Protein AF-A0A7Y5VI83-F1 (afdb_monomer)

Mean predicted aligned error: 18.89 Å

Structure (mmCIF, N/CA/C/O backbone):
data_AF-A0A7Y5VI83-F1
#
_entry.id   AF-A0A7Y5VI83-F1
#
loop_
_atom_site.group_PDB
_atom_site.id
_atom_site.type_symbol
_atom_site.label_atom_id
_atom_site.label_alt_id
_atom_site.label_comp_id
_atom_site.label_asym_id
_atom_site.label_entity_id
_atom_site.label_seq_id
_atom_site.pdbx_PDB_ins_code
_atom_site.Cartn_x
_atom_site.Cartn_y
_atom_site.Cartn_z
_atom_site.occupancy
_atom_site.B_iso_or_equiv
_atom_site.auth_seq_id
_atom_site.auth_comp_id
_atom_site.auth_asym_id
_atom_site.auth_atom_id
_atom_site.pdbx_PDB_model_num
ATOM 1 N N . MET A 1 1 ? 83.044 -26.469 -4.706 1.00 52.19 1 MET A N 1
ATOM 2 C CA . MET A 1 1 ? 82.081 -26.856 -5.770 1.00 52.19 1 MET A CA 1
ATOM 3 C C . MET A 1 1 ? 80.612 -26.849 -5.283 1.00 52.19 1 MET A C 1
ATOM 5 O O . MET A 1 1 ? 79.838 -27.691 -5.709 1.00 52.19 1 MET A O 1
ATOM 9 N N . GLN A 1 2 ? 80.175 -25.901 -4.432 1.00 54.38 2 GLN A N 1
ATOM 10 C CA . GLN A 1 2 ? 78.820 -25.920 -3.822 1.00 54.38 2 GLN A CA 1
ATOM 11 C C . GLN A 1 2 ? 77.833 -24.858 -4.369 1.00 54.38 2 GLN A C 1
ATOM 13 O O . GLN A 1 2 ? 76.627 -25.000 -4.194 1.00 54.38 2 GLN A O 1
ATOM 18 N N . GLY A 1 3 ? 78.300 -23.829 -5.091 1.00 50.69 3 GLY A N 1
ATOM 19 C CA . GLY A 1 3 ? 77.450 -22.714 -5.553 1.00 50.69 3 GLY A CA 1
ATOM 20 C C . GLY A 1 3 ? 76.539 -23.001 -6.759 1.00 50.69 3 GLY A C 1
ATOM 21 O O . GLY A 1 3 ? 75.564 -22.284 -6.972 1.00 50.69 3 GLY A O 1
ATOM 22 N N . ALA A 1 4 ? 76.812 -24.051 -7.541 1.00 54.47 4 ALA A N 1
ATOM 23 C CA . ALA A 1 4 ? 75.989 -24.410 -8.703 1.00 54.47 4 ALA A CA 1
ATOM 24 C C . ALA A 1 4 ? 74.693 -25.150 -8.311 1.00 54.47 4 ALA A C 1
ATOM 26 O O . ALA A 1 4 ? 73.680 -25.015 -8.991 1.00 54.47 4 ALA A O 1
ATOM 27 N N . SER A 1 5 ? 74.697 -25.877 -7.187 1.00 54.31 5 SER A N 1
ATOM 28 C CA . SER A 1 5 ? 73.562 -26.706 -6.748 1.00 54.31 5 SER A CA 1
ATOM 29 C C . SER A 1 5 ? 72.378 -25.870 -6.231 1.00 54.31 5 SER A C 1
ATOM 31 O O . SER A 1 5 ? 71.229 -26.125 -6.590 1.00 54.31 5 SER A O 1
ATOM 33 N N . PHE A 1 6 ? 72.652 -24.790 -5.485 1.00 54.28 6 PHE A N 1
ATOM 34 C CA . PHE A 1 6 ? 71.614 -23.887 -4.959 1.00 54.28 6 PHE A CA 1
ATOM 35 C C . PHE A 1 6 ? 70.868 -23.109 -6.058 1.00 54.28 6 PHE A C 1
ATOM 37 O O . PHE A 1 6 ? 69.652 -22.940 -5.976 1.00 54.28 6 PHE A O 1
ATOM 44 N N . LYS A 1 7 ? 71.561 -22.685 -7.128 1.00 55.19 7 LYS A N 1
ATOM 45 C CA . LYS A 1 7 ? 70.922 -22.006 -8.274 1.00 55.19 7 LYS A CA 1
ATOM 46 C C . LYS A 1 7 ? 69.965 -22.928 -9.041 1.00 55.19 7 LYS A C 1
ATOM 48 O O . LYS A 1 7 ? 68.910 -22.482 -9.483 1.00 55.19 7 LYS A O 1
ATOM 53 N N . VAL A 1 8 ? 70.297 -24.216 -9.157 1.00 59.44 8 VAL A N 1
ATOM 54 C CA . VAL A 1 8 ? 69.457 -25.216 -9.841 1.00 59.44 8 VAL A CA 1
ATOM 55 C C . VAL A 1 8 ? 68.229 -25.590 -9.002 1.00 59.44 8 VAL A C 1
ATOM 57 O O . VAL A 1 8 ? 67.150 -25.795 -9.557 1.00 59.44 8 VAL A O 1
ATOM 60 N N . GLN A 1 9 ? 68.351 -25.629 -7.671 1.00 62.28 9 GLN A N 1
ATOM 61 C CA . GLN A 1 9 ? 67.219 -25.884 -6.770 1.00 62.28 9 GLN A CA 1
ATOM 62 C C . GLN A 1 9 ? 66.209 -24.723 -6.742 1.00 62.28 9 GLN A C 1
ATOM 64 O O . GLN A 1 9 ? 65.007 -24.975 -6.825 1.00 62.28 9 GLN A O 1
ATOM 69 N N . GLY A 1 10 ? 66.672 -23.466 -6.721 1.00 66.06 10 GLY A N 1
ATOM 70 C CA . GLY A 1 10 ? 65.794 -22.290 -6.801 1.00 66.06 10 GLY A CA 1
ATOM 71 C C . GLY A 1 10 ? 65.020 -22.200 -8.123 1.00 66.06 10 GLY A C 1
ATOM 72 O O . GLY A 1 10 ? 63.816 -21.956 -8.120 1.00 66.06 10 GLY A O 1
ATOM 73 N N . ALA A 1 11 ? 65.676 -22.490 -9.253 1.00 68.56 11 ALA A N 1
ATOM 74 C CA . ALA A 1 11 ? 65.031 -22.501 -10.569 1.00 68.56 11 ALA A CA 1
ATOM 75 C C . ALA A 1 11 ? 63.955 -23.597 -10.699 1.00 68.56 11 ALA A C 1
ATOM 77 O O . ALA A 1 11 ? 62.905 -23.367 -11.296 1.00 68.56 11 ALA A O 1
ATOM 78 N N . ARG A 1 12 ? 64.181 -24.776 -10.098 1.00 72.81 12 ARG A N 1
ATOM 79 C CA . ARG A 1 12 ? 63.194 -25.868 -10.068 1.00 72.81 12 ARG A CA 1
ATOM 80 C C . ARG A 1 12 ? 61.971 -25.518 -9.221 1.00 72.81 12 ARG A C 1
ATOM 82 O O . ARG A 1 12 ? 60.863 -25.780 -9.660 1.00 72.81 12 ARG A O 1
ATOM 89 N N . LEU A 1 13 ? 62.149 -24.883 -8.060 1.00 73.69 13 LEU A N 1
ATOM 90 C CA . LEU A 1 13 ? 61.042 -24.443 -7.197 1.00 73.69 13 LEU A CA 1
ATOM 91 C C . LEU A 1 13 ? 60.156 -23.384 -7.871 1.00 73.69 13 LEU A C 1
ATOM 93 O O . LEU A 1 13 ? 58.932 -23.486 -7.809 1.00 73.69 13 LEU A O 1
ATOM 97 N N . ILE A 1 14 ? 60.762 -22.421 -8.572 1.00 77.62 14 ILE A N 1
ATOM 98 C CA . ILE A 1 14 ? 60.031 -21.397 -9.333 1.00 77.62 14 ILE A CA 1
ATOM 99 C C . ILE A 1 14 ? 59.259 -22.031 -10.497 1.00 77.62 14 ILE A C 1
ATOM 101 O O . ILE A 1 14 ? 58.082 -21.725 -10.688 1.00 77.62 14 ILE A O 1
ATOM 105 N N . LEU A 1 15 ? 59.874 -22.954 -11.244 1.00 80.81 15 LEU A N 1
ATOM 106 C CA . LEU A 1 15 ? 59.207 -23.646 -12.349 1.00 80.81 15 LEU A CA 1
ATOM 107 C C . LEU A 1 15 ? 58.015 -24.485 -11.856 1.00 80.81 15 LEU A C 1
ATOM 109 O O . LEU A 1 15 ? 56.938 -24.410 -12.442 1.00 80.81 15 LEU A O 1
ATOM 113 N N . SER A 1 16 ? 58.175 -25.213 -10.746 1.00 79.88 16 SER A N 1
ATOM 114 C CA . SER A 1 16 ? 57.106 -25.997 -10.109 1.00 79.88 16 SER A CA 1
ATOM 115 C C . SER A 1 16 ? 55.937 -25.131 -9.643 1.00 79.88 16 SER A C 1
ATOM 117 O O . SER A 1 16 ? 54.782 -25.463 -9.903 1.00 79.88 16 SER A O 1
ATOM 119 N N . ALA A 1 17 ? 56.223 -24.004 -8.984 1.00 83.38 17 ALA A N 1
ATOM 120 C CA . ALA A 1 17 ? 55.192 -23.073 -8.532 1.00 83.38 17 ALA A CA 1
ATOM 121 C C . ALA A 1 17 ? 54.454 -22.420 -9.717 1.00 83.38 17 ALA A C 1
ATOM 123 O O . ALA A 1 17 ? 53.236 -22.232 -9.670 1.00 83.38 17 ALA A O 1
ATOM 124 N N . THR A 1 18 ? 55.170 -22.139 -10.811 1.00 83.56 18 THR A N 1
ATOM 125 C CA . THR A 1 18 ? 54.586 -21.576 -12.038 1.00 83.56 18 THR A CA 1
ATOM 126 C C . THR A 1 18 ? 53.680 -22.595 -12.730 1.00 83.56 18 THR A C 1
ATOM 128 O O . THR A 1 18 ? 52.546 -22.264 -13.069 1.00 83.56 18 THR A O 1
ATOM 131 N N . LEU A 1 19 ? 54.121 -23.852 -12.872 1.00 84.00 19 LEU A N 1
ATOM 132 C CA . LEU A 1 19 ? 53.299 -24.928 -13.439 1.00 84.00 19 LEU A CA 1
ATOM 133 C C . LEU A 1 19 ? 52.034 -25.178 -12.609 1.00 84.00 19 LEU A C 1
ATOM 135 O O . LEU A 1 19 ? 50.951 -25.313 -13.173 1.00 84.00 19 LEU A O 1
ATOM 139 N N . ALA A 1 20 ? 52.157 -25.198 -11.278 1.00 82.44 20 ALA A N 1
ATOM 140 C CA . ALA A 1 20 ? 51.014 -25.356 -10.383 1.00 82.44 20 ALA A CA 1
ATOM 141 C C . ALA A 1 20 ? 50.017 -24.191 -10.521 1.00 82.44 20 ALA A C 1
ATOM 143 O O . ALA A 1 20 ? 48.812 -24.419 -10.592 1.00 82.44 20 ALA A O 1
ATOM 144 N N . SER A 1 21 ? 50.505 -22.954 -10.645 1.00 80.50 21 SER A N 1
ATOM 145 C CA . SER A 1 21 ? 49.655 -21.772 -10.855 1.00 80.50 21 SER A CA 1
ATOM 146 C C . SER A 1 21 ? 48.922 -21.814 -12.203 1.00 80.50 21 SER A C 1
ATOM 148 O O . SER A 1 21 ? 47.730 -21.521 -12.266 1.00 80.50 21 SER A O 1
ATOM 150 N N . VAL A 1 22 ? 49.593 -22.245 -13.279 1.00 82.88 22 VAL A N 1
ATOM 151 C CA . VAL A 1 22 ? 48.974 -22.440 -14.604 1.00 82.88 22 VAL A CA 1
ATOM 152 C C . VAL A 1 22 ? 47.924 -23.559 -14.574 1.00 82.88 22 VAL A C 1
ATOM 154 O O . VAL A 1 22 ? 46.855 -23.415 -15.167 1.00 82.88 22 VAL A O 1
ATOM 157 N N . ALA A 1 23 ? 48.174 -24.650 -13.845 1.00 79.81 23 ALA A N 1
ATOM 158 C CA . ALA A 1 23 ? 47.204 -25.733 -13.667 1.00 79.81 23 ALA A CA 1
ATOM 159 C C . ALA A 1 23 ? 45.942 -25.276 -12.904 1.00 79.81 23 ALA A C 1
ATOM 161 O O . ALA A 1 23 ? 44.829 -25.620 -13.291 1.00 79.81 23 ALA A O 1
ATOM 162 N N . VAL A 1 24 ? 46.091 -24.446 -11.866 1.00 79.06 24 VAL A N 1
ATOM 163 C CA . VAL A 1 24 ? 44.947 -23.877 -11.127 1.00 79.06 24 VAL A CA 1
ATOM 164 C C . VAL A 1 24 ? 44.153 -22.893 -11.994 1.00 79.06 24 VAL A C 1
ATOM 166 O O . VAL A 1 24 ? 42.925 -22.930 -11.999 1.00 79.06 24 VAL A O 1
ATOM 169 N N . LEU A 1 25 ? 44.830 -22.054 -12.786 1.00 76.12 25 LEU A N 1
ATOM 170 C CA . LEU A 1 25 ? 44.172 -21.079 -13.665 1.00 76.12 25 LEU A CA 1
ATOM 171 C C . LEU A 1 25 ? 43.456 -21.725 -14.864 1.00 76.12 25 LEU A C 1
ATOM 173 O O . LEU A 1 25 ? 42.459 -21.186 -15.337 1.00 76.12 25 LEU A O 1
ATOM 177 N N . THR A 1 26 ? 43.912 -22.889 -15.338 1.00 75.25 26 THR A N 1
ATOM 178 C CA . THR A 1 26 ? 43.280 -23.620 -16.458 1.00 75.25 26 THR A CA 1
ATOM 179 C C . THR A 1 26 ? 42.037 -24.418 -16.056 1.00 75.25 26 THR A C 1
ATOM 181 O O . THR A 1 26 ? 41.245 -24.783 -16.928 1.00 75.25 26 THR A O 1
ATOM 184 N N . GLY A 1 27 ? 41.824 -24.647 -14.754 1.00 75.56 27 GLY A N 1
ATOM 185 C CA . GLY A 1 27 ? 40.609 -25.272 -14.222 1.00 75.56 27 GLY A CA 1
ATOM 186 C C . GLY A 1 27 ? 39.397 -24.333 -14.162 1.00 75.56 27 GLY A C 1
ATOM 187 O O . GLY A 1 27 ? 38.260 -24.801 -14.115 1.00 75.56 27 GLY A O 1
ATOM 188 N N . CYS A 1 28 ? 39.609 -23.015 -14.210 1.00 78.88 28 CYS A N 1
ATOM 189 C CA . CYS A 1 28 ? 38.529 -22.030 -14.252 1.00 78.88 28 CYS A CA 1
ATOM 190 C C . CYS A 1 28 ? 37.947 -21.930 -15.669 1.00 78.88 28 CYS A C 1
ATOM 192 O O . CYS A 1 28 ? 38.431 -21.154 -16.492 1.00 78.88 28 CYS A O 1
ATOM 194 N N . ARG A 1 29 ? 36.889 -22.694 -15.961 1.00 83.56 29 ARG A N 1
ATOM 195 C CA . ARG A 1 29 ? 36.139 -22.595 -17.224 1.00 83.56 29 ARG A CA 1
ATOM 196 C C . ARG A 1 29 ? 34.772 -21.959 -17.027 1.00 83.56 29 ARG A C 1
ATOM 198 O O . ARG A 1 29 ? 34.077 -22.257 -16.065 1.00 83.56 29 ARG A O 1
ATOM 205 N N . GLN A 1 30 ? 34.387 -21.090 -17.961 1.00 84.81 30 GLN A N 1
ATOM 206 C CA . GLN A 1 30 ? 33.102 -20.377 -17.963 1.00 84.81 30 GLN A CA 1
ATOM 207 C C . GLN A 1 30 ? 32.037 -21.028 -18.851 1.00 84.81 30 GLN A C 1
ATOM 209 O O . GLN A 1 30 ? 31.018 -20.408 -19.139 1.00 84.81 30 GLN A O 1
ATOM 214 N N . ASP A 1 31 ? 32.247 -22.293 -19.222 1.00 84.81 31 ASP A N 1
ATOM 215 C CA . ASP A 1 31 ? 31.527 -22.988 -20.291 1.00 84.81 31 ASP A CA 1
ATOM 216 C C . ASP A 1 31 ? 30.004 -22.840 -20.199 1.00 84.81 31 ASP A C 1
ATOM 218 O O . ASP A 1 31 ? 29.380 -22.555 -21.210 1.00 84.81 31 ASP A O 1
ATOM 222 N N . MET A 1 32 ? 29.409 -22.983 -19.004 1.00 91.06 32 MET A N 1
ATOM 223 C CA . MET A 1 32 ? 27.953 -22.902 -18.778 1.00 91.06 32 MET A CA 1
ATOM 224 C C . MET A 1 32 ? 27.542 -22.003 -17.603 1.00 91.06 32 MET A C 1
ATOM 226 O O . MET A 1 32 ? 26.402 -22.076 -17.135 1.00 91.06 32 MET A O 1
ATOM 230 N N . HIS A 1 33 ? 28.455 -21.152 -17.130 1.00 90.19 33 HIS A N 1
ATOM 231 C CA . HIS A 1 33 ? 28.154 -20.147 -16.108 1.00 90.19 33 HIS A CA 1
ATOM 232 C C . HIS A 1 33 ? 27.313 -19.001 -16.689 1.00 90.19 33 HIS A C 1
ATOM 234 O O . HIS A 1 33 ? 26.343 -18.572 -16.063 1.00 90.19 33 HIS A O 1
ATOM 240 N N . ASP A 1 34 ? 27.618 -18.584 -17.922 1.00 90.62 34 ASP A N 1
ATOM 241 C CA . ASP A 1 34 ? 26.790 -17.683 -18.721 1.00 90.62 34 ASP A CA 1
ATOM 242 C C . ASP A 1 34 ? 26.203 -18.441 -19.919 1.00 90.62 34 ASP A C 1
ATOM 244 O O . ASP A 1 34 ? 26.840 -18.643 -20.950 1.00 90.62 34 ASP A O 1
ATOM 248 N N . GLN A 1 35 ? 24.970 -18.916 -19.763 1.00 92.25 35 GLN A N 1
ATOM 249 C CA . GLN A 1 35 ? 24.270 -19.637 -20.828 1.00 92.25 35 GLN A CA 1
ATOM 250 C C . GLN A 1 35 ? 23.566 -18.650 -21.760 1.00 92.25 35 GLN A C 1
ATOM 252 O O . GLN A 1 35 ? 23.005 -17.681 -21.260 1.00 92.25 35 GLN A O 1
ATOM 257 N N . PRO A 1 36 ? 23.449 -18.907 -23.074 1.00 91.00 36 PRO A N 1
ATOM 258 C CA . PRO A 1 36 ? 22.761 -18.025 -24.022 1.00 91.00 36 PRO A CA 1
ATOM 259 C C . PRO A 1 36 ? 21.222 -18.119 -23.919 1.00 91.00 36 PRO A C 1
ATOM 261 O O . PRO A 1 36 ? 20.523 -18.347 -24.902 1.00 91.00 36 PRO A O 1
ATOM 264 N N . LYS A 1 37 ? 20.668 -17.963 -22.712 1.00 93.00 37 LYS A N 1
ATOM 265 C CA . LYS A 1 37 ? 19.226 -17.935 -22.433 1.00 93.00 37 LYS A CA 1
ATOM 266 C C . LYS A 1 37 ? 18.865 -16.742 -21.555 1.00 93.00 37 LYS A C 1
ATOM 268 O O . LYS A 1 37 ? 19.683 -16.268 -20.768 1.00 93.00 37 LYS A O 1
ATOM 273 N N . MET A 1 38 ? 17.623 -16.283 -21.654 1.00 94.06 38 MET A N 1
ATOM 274 C CA . MET A 1 38 ? 17.101 -15.227 -20.787 1.00 94.06 38 MET A CA 1
ATOM 275 C C . MET A 1 38 ? 16.412 -15.854 -19.574 1.00 94.06 38 MET A C 1
ATOM 277 O O . MET A 1 38 ? 15.359 -16.471 -19.706 1.00 94.06 38 MET A O 1
ATOM 281 N N . PHE A 1 39 ? 17.017 -15.717 -18.396 1.00 92.56 39 PHE A N 1
ATOM 282 C CA . PHE A 1 39 ? 16.369 -16.012 -17.115 1.00 92.56 39 PHE A CA 1
ATOM 283 C C . PHE A 1 39 ? 15.815 -14.716 -16.490 1.00 92.56 39 PHE A C 1
ATOM 285 O O . PHE A 1 39 ? 16.151 -13.627 -16.970 1.00 92.56 39 PHE A O 1
ATOM 292 N N . PRO A 1 40 ? 14.957 -14.792 -15.452 1.00 95.12 40 PRO A N 1
ATOM 293 C CA . PRO A 1 40 ? 14.328 -13.607 -14.876 1.00 95.12 40 PRO A CA 1
ATOM 294 C C . PRO A 1 40 ? 15.339 -12.515 -14.514 1.00 95.12 40 PRO A C 1
ATOM 296 O O . PRO A 1 40 ? 16.334 -12.777 -13.848 1.00 95.12 40 PRO A O 1
ATOM 299 N N . GLN A 1 41 ? 15.054 -11.287 -14.956 1.00 94.06 41 GLN A N 1
ATOM 300 C CA . GLN A 1 41 ? 15.851 -10.080 -14.689 1.00 94.06 41 GLN A CA 1
ATOM 301 C C . GLN A 1 41 ? 17.271 -10.060 -15.292 1.00 94.06 41 GLN A C 1
ATOM 303 O O . GLN A 1 41 ? 18.068 -9.192 -14.945 1.00 94.06 41 GLN A O 1
ATOM 308 N N . ARG A 1 42 ? 17.590 -10.943 -16.249 1.00 94.38 42 ARG A N 1
ATOM 309 C CA . ARG A 1 42 ? 18.841 -10.847 -17.017 1.00 94.38 42 ARG A CA 1
ATOM 310 C C . ARG A 1 42 ? 18.866 -9.585 -17.898 1.00 94.38 42 ARG A C 1
ATOM 312 O O . ARG A 1 42 ? 17.833 -9.189 -18.443 1.00 94.38 42 ARG A O 1
ATOM 319 N N . SER A 1 43 ? 20.030 -8.968 -18.079 1.00 95.44 43 SER A N 1
ATOM 320 C CA . SER A 1 43 ? 20.205 -7.857 -19.024 1.00 95.44 43 SER A CA 1
ATOM 321 C C . SER A 1 43 ? 20.267 -8.330 -20.484 1.00 95.44 43 SER A C 1
ATOM 323 O O . SER A 1 43 ? 20.467 -9.506 -20.782 1.00 95.44 43 SER A O 1
ATOM 325 N N . THR A 1 44 ? 20.075 -7.419 -21.433 1.00 94.88 44 THR A N 1
ATOM 326 C CA . THR A 1 44 ? 20.211 -7.711 -22.866 1.00 94.88 44 THR A CA 1
ATOM 327 C C . THR A 1 44 ? 20.639 -6.471 -23.637 1.00 94.88 44 THR A C 1
ATOM 329 O O . THR A 1 44 ? 20.345 -5.358 -23.226 1.00 94.88 44 THR A O 1
ATOM 332 N N . THR A 1 45 ? 21.304 -6.657 -24.773 1.00 95.38 45 THR A N 1
ATOM 333 C CA . THR A 1 45 ? 21.652 -5.584 -25.717 1.00 95.38 45 THR A CA 1
ATOM 334 C C . THR A 1 45 ? 20.640 -5.440 -26.857 1.00 95.38 45 THR A C 1
ATOM 336 O O . THR A 1 45 ? 20.767 -4.533 -27.671 1.00 95.38 45 THR A O 1
ATOM 339 N N . ILE A 1 46 ? 19.630 -6.319 -26.927 1.00 95.62 46 ILE A N 1
ATOM 340 C CA . ILE A 1 46 ? 18.620 -6.325 -28.001 1.00 95.62 46 ILE A CA 1
ATOM 341 C C . ILE A 1 46 ? 17.679 -5.115 -27.893 1.00 95.62 46 ILE A C 1
ATOM 343 O O . ILE A 1 46 ? 17.237 -4.582 -28.907 1.00 95.62 46 ILE A O 1
ATOM 347 N N . PHE A 1 47 ? 17.364 -4.679 -26.670 1.00 95.88 47 PHE A N 1
ATOM 348 C CA . PHE A 1 47 ? 16.431 -3.584 -26.403 1.00 95.88 47 PHE A CA 1
ATOM 349 C C . PHE A 1 47 ? 17.150 -2.390 -25.774 1.00 95.88 47 PHE A C 1
ATOM 351 O O . PHE A 1 47 ? 18.054 -2.563 -24.959 1.00 95.88 47 PHE A O 1
ATOM 358 N N . ALA A 1 48 ? 16.702 -1.179 -26.111 1.00 96.69 48 ALA A N 1
ATOM 359 C CA . ALA A 1 48 ? 17.323 0.072 -25.667 1.00 96.69 48 ALA A CA 1
ATOM 360 C C . ALA A 1 48 ? 17.326 0.269 -24.137 1.00 96.69 48 ALA A C 1
ATOM 362 O O . ALA A 1 48 ? 18.190 0.959 -23.609 1.00 96.69 48 ALA A O 1
ATOM 363 N N . ASP A 1 49 ? 16.379 -0.340 -23.421 1.00 95.38 49 ASP A N 1
ATOM 364 C CA . ASP A 1 49 ? 16.264 -0.272 -21.958 1.00 95.38 49 ASP A CA 1
ATOM 365 C C . ASP A 1 49 ? 17.106 -1.332 -21.226 1.00 95.38 49 ASP A C 1
ATOM 367 O O . ASP A 1 49 ? 17.089 -1.396 -19.997 1.00 95.38 49 ASP A O 1
ATOM 371 N N . GLY A 1 50 ? 17.813 -2.193 -21.962 1.00 96.19 50 GLY A N 1
ATOM 372 C CA . GLY A 1 50 ? 18.664 -3.235 -21.401 1.00 96.19 50 GLY A CA 1
ATOM 373 C C . GLY A 1 50 ? 17.916 -4.407 -20.752 1.00 96.19 50 GLY A C 1
ATOM 374 O O . GLY A 1 50 ? 18.555 -5.289 -20.175 1.00 96.19 50 GLY A O 1
ATOM 375 N N . ARG A 1 51 ? 16.575 -4.445 -20.805 1.00 96.25 51 ARG A N 1
ATOM 376 C CA . ARG A 1 51 ? 15.751 -5.414 -20.061 1.00 96.25 51 ARG A CA 1
ATOM 377 C C . ARG A 1 51 ? 15.353 -6.605 -20.925 1.00 96.25 51 ARG A C 1
ATOM 379 O O . ARG A 1 51 ? 14.655 -6.443 -21.927 1.00 96.25 51 ARG A O 1
ATOM 386 N N . SER A 1 52 ? 15.694 -7.819 -20.481 1.00 95.75 52 SER A N 1
ATOM 387 C CA . SER A 1 52 ? 15.148 -9.048 -21.085 1.00 95.75 52 SER A CA 1
ATOM 388 C C . SER A 1 52 ? 13.664 -9.251 -20.754 1.00 95.75 52 SER A C 1
ATOM 390 O O . SER A 1 52 ? 12.900 -9.721 -21.594 1.00 95.75 52 SER A O 1
ATOM 392 N N . ALA A 1 53 ? 13.235 -8.853 -19.551 1.00 95.62 53 ALA A N 1
ATOM 393 C CA . ALA A 1 53 ? 11.837 -8.883 -19.139 1.00 95.62 53 ALA A CA 1
ATOM 394 C C . ALA A 1 53 ? 11.066 -7.742 -19.816 1.00 95.62 53 ALA A C 1
ATOM 396 O O . ALA A 1 53 ? 11.245 -6.570 -19.466 1.00 95.62 53 ALA A O 1
ATOM 397 N N . ARG A 1 54 ? 10.215 -8.094 -20.783 1.00 94.38 54 ARG A N 1
ATOM 398 C CA . ARG A 1 54 ? 9.408 -7.132 -21.539 1.00 94.38 54 ARG A CA 1
ATOM 399 C C . ARG A 1 54 ? 8.088 -6.836 -20.822 1.00 94.38 54 ARG A C 1
ATOM 401 O O . ARG A 1 54 ? 7.479 -7.768 -20.294 1.00 94.38 54 ARG A O 1
ATOM 408 N N . PRO A 1 55 ? 7.630 -5.570 -20.811 1.00 92.31 55 PRO A N 1
ATOM 409 C CA . PRO A 1 55 ? 6.275 -5.246 -20.386 1.00 92.31 55 PRO A CA 1
ATOM 410 C C . PRO A 1 55 ? 5.252 -6.042 -21.196 1.00 92.31 55 PRO A C 1
ATOM 412 O O . PRO A 1 55 ? 5.442 -6.279 -22.391 1.00 92.31 55 PRO A O 1
ATOM 415 N N . GLN A 1 56 ? 4.164 -6.438 -20.545 1.00 92.94 56 GLN A N 1
ATOM 416 C CA . GLN A 1 56 ? 3.026 -7.014 -21.247 1.00 92.94 56 GLN A CA 1
ATOM 417 C C . GLN A 1 56 ? 2.386 -5.950 -22.144 1.00 92.94 56 GLN A C 1
ATOM 419 O O . GLN A 1 56 ? 2.374 -4.764 -21.809 1.00 92.94 56 GLN A O 1
ATOM 424 N N . VAL A 1 57 ? 1.853 -6.375 -23.288 1.00 95.44 57 VAL A N 1
ATOM 425 C CA . VAL A 1 57 ? 1.072 -5.485 -24.151 1.00 95.44 57 VAL A CA 1
ATOM 426 C C . VAL A 1 57 ? -0.218 -5.120 -23.416 1.00 95.44 57 VAL A C 1
ATOM 428 O O . VAL A 1 57 ? -0.866 -5.978 -22.814 1.00 95.44 57 VAL A O 1
ATOM 431 N N . THR A 1 58 ? -0.590 -3.844 -23.446 1.00 93.38 58 THR A N 1
ATOM 432 C CA . THR A 1 58 ? -1.800 -3.345 -22.784 1.00 93.38 58 THR A CA 1
ATOM 433 C C . THR A 1 58 ? -3.045 -4.093 -23.271 1.00 93.38 58 THR A C 1
ATOM 435 O O . THR A 1 58 ? -3.140 -4.449 -24.444 1.00 93.38 58 THR A O 1
ATOM 438 N N . ASN A 1 59 ? -4.006 -4.321 -22.371 1.00 92.19 59 ASN A N 1
ATOM 439 C CA . ASN A 1 59 ? -5.258 -5.049 -22.632 1.00 92.19 59 ASN A CA 1
ATOM 440 C C . ASN A 1 59 ? -5.086 -6.528 -23.028 1.00 92.19 59 ASN A C 1
ATOM 442 O O . ASN A 1 59 ? -6.009 -7.129 -23.575 1.00 92.19 59 ASN A O 1
ATOM 446 N N . THR A 1 60 ? -3.931 -7.139 -22.745 1.00 94.25 60 THR A N 1
ATOM 447 C CA . THR A 1 60 ? -3.770 -8.593 -22.871 1.00 94.25 60 THR A CA 1
ATOM 448 C C . THR A 1 60 ? -4.179 -9.298 -21.583 1.00 94.25 60 THR A C 1
ATOM 450 O O . THR A 1 60 ? -3.818 -8.877 -20.487 1.00 94.25 60 THR A O 1
ATOM 453 N N . VAL A 1 61 ? -4.942 -10.385 -21.718 1.00 93.00 61 VAL A N 1
ATOM 454 C CA . VAL A 1 61 ? -5.393 -11.214 -20.594 1.00 93.00 61 VAL A CA 1
ATOM 455 C C . VAL A 1 61 ? -4.712 -12.573 -20.695 1.00 93.00 61 VAL A C 1
ATOM 457 O O . VAL A 1 61 ? -4.885 -13.297 -21.678 1.00 93.00 61 VAL A O 1
ATOM 460 N N . ALA A 1 62 ? -3.911 -12.921 -19.689 1.00 94.69 62 ALA A N 1
ATOM 461 C CA . ALA A 1 62 ? -3.256 -14.221 -19.629 1.00 94.69 62 ALA A CA 1
ATOM 462 C C . ALA A 1 62 ? -4.257 -15.331 -19.263 1.00 94.69 62 ALA A C 1
ATOM 464 O O . ALA A 1 62 ? -5.239 -15.114 -18.549 1.00 94.69 62 ALA A O 1
ATOM 465 N N . ARG A 1 63 ? -3.987 -16.563 -19.708 1.00 94.44 63 ARG A N 1
ATOM 466 C CA . ARG A 1 63 ? -4.780 -17.733 -19.305 1.00 94.44 63 ARG A CA 1
ATOM 467 C C . ARG A 1 63 ? -4.746 -17.879 -17.778 1.00 94.44 63 ARG A C 1
ATOM 469 O O . ARG A 1 63 ? -3.668 -17.906 -17.192 1.00 94.44 63 ARG A O 1
ATOM 476 N N . GLY A 1 64 ? -5.919 -17.993 -17.154 1.00 90.25 64 GLY A N 1
ATOM 477 C CA . GLY A 1 64 ? -6.060 -18.067 -15.694 1.00 90.25 64 GLY A CA 1
ATOM 478 C C . GLY A 1 64 ? -6.044 -16.711 -14.974 1.00 90.25 64 GLY A C 1
ATOM 479 O O . GLY A 1 64 ? -6.136 -16.687 -13.754 1.00 90.25 64 GLY A O 1
ATOM 480 N N . GLN A 1 65 ? -5.959 -15.593 -15.704 1.00 90.06 65 GLN A N 1
ATOM 481 C CA . GLN A 1 65 ? -6.018 -14.227 -15.159 1.00 90.06 65 GLN A CA 1
ATOM 482 C C . GLN A 1 65 ? -7.207 -13.435 -15.722 1.00 90.06 65 GLN A C 1
ATOM 484 O O . GLN A 1 65 ? -7.135 -12.221 -15.877 1.00 90.06 65 GLN A O 1
ATOM 489 N N . LEU A 1 66 ? -8.311 -14.124 -16.041 1.00 89.94 66 LEU A N 1
ATOM 490 C CA . LEU A 1 66 ? -9.543 -13.474 -16.503 1.00 89.94 66 LEU A CA 1
ATOM 491 C C . LEU A 1 66 ? -10.162 -12.569 -15.424 1.00 89.94 66 LEU A C 1
ATOM 493 O O . LEU A 1 66 ? -10.850 -11.615 -15.762 1.00 89.94 66 LEU A O 1
ATOM 497 N N . HIS A 1 67 ? -9.865 -12.839 -14.147 1.00 91.31 67 HIS A N 1
ATOM 498 C CA . HIS A 1 67 ? -10.319 -12.042 -13.006 1.00 91.31 67 HIS A CA 1
ATOM 499 C C . HIS A 1 67 ? -11.853 -11.881 -12.958 1.00 91.31 67 HIS A C 1
ATOM 501 O O . HIS A 1 67 ? -12.363 -10.776 -12.810 1.00 91.31 67 HIS A O 1
ATOM 507 N N . GLU A 1 68 ? -12.581 -12.997 -13.086 1.00 89.31 68 GLU A N 1
ATOM 508 C CA . GLU A 1 68 ? -14.054 -13.030 -13.180 1.00 89.31 68 GLU A CA 1
ATOM 509 C C . GLU A 1 68 ? -14.760 -12.397 -11.968 1.00 89.31 68 GLU A C 1
ATOM 511 O O . GLU A 1 68 ? -15.772 -11.714 -12.125 1.00 89.31 68 GLU A O 1
ATOM 516 N N . ASP A 1 69 ? -14.214 -12.579 -10.761 1.00 92.88 69 ASP A N 1
ATOM 517 C CA . ASP A 1 69 ? -14.712 -11.926 -9.548 1.00 92.88 69 ASP A CA 1
ATOM 518 C C . ASP A 1 69 ? -14.213 -10.477 -9.468 1.00 92.88 69 ASP A C 1
ATOM 520 O O . ASP A 1 69 ? -13.202 -10.160 -8.832 1.00 92.88 69 ASP A O 1
ATOM 524 N N . SER A 1 70 ? -14.946 -9.576 -10.122 1.00 91.81 70 SER A N 1
ATOM 525 C CA . SER A 1 70 ? -14.618 -8.149 -10.134 1.00 91.81 70 SER A CA 1
ATOM 526 C C . SER A 1 70 ? -14.424 -7.583 -8.726 1.00 91.81 70 SER A C 1
ATOM 528 O O . SER A 1 70 ? -13.502 -6.791 -8.519 1.00 91.81 70 SER A O 1
ATOM 530 N N . TYR A 1 71 ? -15.242 -7.978 -7.743 1.00 95.31 71 TYR A N 1
ATOM 531 C CA . TYR A 1 71 ? -15.125 -7.427 -6.394 1.00 95.31 71 TYR A CA 1
ATOM 532 C C . TYR A 1 71 ? -13.814 -7.862 -5.741 1.00 95.31 71 TYR A C 1
ATOM 534 O O . TYR A 1 71 ? -13.079 -7.015 -5.241 1.00 95.31 71 TYR A O 1
ATOM 542 N N . PHE A 1 72 ? -13.447 -9.141 -5.833 1.00 96.62 72 PHE A N 1
ATOM 543 C CA . PHE A 1 72 ? -12.185 -9.638 -5.285 1.00 96.62 72 PHE A CA 1
ATOM 544 C C . PHE A 1 72 ? -10.946 -8.967 -5.898 1.00 96.62 72 PHE A C 1
ATOM 546 O O . PHE A 1 72 ? -9.976 -8.710 -5.181 1.00 96.62 72 PHE A O 1
ATOM 553 N N . TYR A 1 73 ? -10.958 -8.661 -7.199 1.00 95.25 73 TYR A N 1
ATOM 554 C CA . TYR A 1 73 ? -9.800 -8.072 -7.885 1.00 95.25 73 TYR A CA 1
ATOM 555 C C . TYR A 1 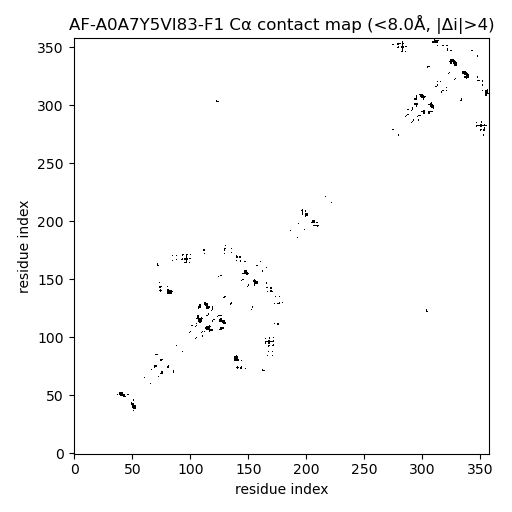73 ? -9.753 -6.541 -7.865 1.00 95.25 73 TYR A C 1
ATOM 557 O O . TYR A 1 73 ? -8.677 -5.985 -8.094 1.00 95.25 73 TYR A O 1
ATOM 565 N N . THR A 1 74 ? -10.868 -5.856 -7.588 1.00 94.06 74 THR A N 1
ATOM 566 C CA . THR A 1 74 ? -10.946 -4.380 -7.647 1.00 94.06 74 THR A CA 1
ATOM 567 C C . THR A 1 74 ? -11.362 -3.714 -6.336 1.00 94.06 74 THR A C 1
ATOM 569 O O . THR A 1 74 ? -11.022 -2.553 -6.117 1.00 94.06 74 THR A O 1
ATOM 572 N N . GLY A 1 75 ? -12.075 -4.416 -5.453 1.00 94.56 75 GLY A N 1
ATOM 573 C CA . GLY A 1 75 ? -12.712 -3.834 -4.268 1.00 94.56 75 GLY A CA 1
ATOM 574 C C . GLY A 1 75 ? -13.956 -2.995 -4.571 1.00 94.56 75 GLY A C 1
ATOM 575 O O . GLY A 1 75 ? -14.435 -2.279 -3.688 1.00 94.56 75 GLY A O 1
ATOM 576 N N . LEU A 1 76 ? -14.478 -3.067 -5.800 1.00 94.44 76 LEU A N 1
ATOM 577 C CA . LEU A 1 76 ? -15.592 -2.251 -6.277 1.00 94.44 76 LEU A CA 1
ATOM 578 C C . LEU A 1 76 ? -16.816 -3.106 -6.630 1.00 94.44 76 LEU A C 1
ATOM 580 O O . LEU A 1 76 ? -16.691 -4.178 -7.220 1.00 94.44 76 LEU A O 1
ATOM 584 N N . VAL A 1 77 ? -18.001 -2.582 -6.324 1.00 94.56 77 VAL A N 1
ATOM 585 C CA . VAL A 1 77 ? -19.306 -3.063 -6.797 1.00 94.56 77 VAL A CA 1
ATOM 586 C C . VAL A 1 77 ? -19.953 -1.911 -7.560 1.00 94.56 77 VAL A C 1
ATOM 588 O O . VAL A 1 77 ? -20.042 -0.800 -7.038 1.00 94.56 77 VAL A O 1
ATOM 591 N N . ASP A 1 78 ? -20.322 -2.134 -8.823 1.00 91.06 78 ASP A N 1
ATOM 592 C CA . ASP A 1 78 ? -20.858 -1.098 -9.725 1.00 91.06 78 ASP A CA 1
ATOM 593 C C . ASP A 1 78 ? -19.990 0.177 -9.789 1.00 91.06 78 ASP A C 1
ATOM 595 O O . ASP A 1 78 ? -20.479 1.309 -9.819 1.00 91.06 78 ASP A O 1
ATOM 599 N N . GLY A 1 79 ? -18.664 -0.006 -9.757 1.00 89.06 79 GLY A N 1
ATOM 600 C CA . GLY A 1 79 ? -17.681 1.081 -9.786 1.00 89.06 79 GLY A CA 1
ATOM 601 C C . GLY A 1 79 ? -17.540 1.865 -8.477 1.00 89.06 79 GLY A C 1
ATOM 602 O O . GLY A 1 79 ? -16.804 2.849 -8.439 1.00 89.06 79 GLY A O 1
ATOM 603 N N . LYS A 1 80 ? -18.211 1.447 -7.400 1.00 93.25 80 LYS A N 1
ATOM 604 C CA . LYS A 1 80 ? -18.133 2.076 -6.077 1.00 93.25 80 LYS A CA 1
ATOM 605 C C . LYS A 1 80 ? -17.457 1.151 -5.081 1.00 93.25 80 LYS A C 1
ATOM 607 O O . LYS A 1 80 ? -17.664 -0.057 -5.102 1.00 93.25 80 LYS A O 1
ATOM 612 N N . GLU A 1 81 ? -16.659 1.725 -4.192 1.00 93.50 81 GLU A N 1
ATOM 613 C CA . GLU A 1 81 ? -16.040 0.976 -3.100 1.00 93.50 81 GLU A CA 1
ATOM 614 C C . GLU A 1 81 ? -17.134 0.390 -2.199 1.00 93.50 81 GLU A C 1
ATOM 616 O O . GLU A 1 81 ? -18.021 1.113 -1.743 1.00 93.50 81 GLU A O 1
ATOM 621 N N . ALA A 1 82 ? -17.072 -0.917 -1.948 1.00 93.94 82 ALA A N 1
ATOM 622 C CA . ALA A 1 82 ? -18.039 -1.614 -1.105 1.00 93.94 82 ALA A CA 1
ATOM 623 C C . ALA A 1 82 ? -17.376 -2.176 0.155 1.00 93.94 82 ALA A C 1
ATOM 625 O O . ALA A 1 82 ? -16.177 -2.480 0.169 1.00 93.94 82 ALA A O 1
ATOM 626 N N . ASP A 1 83 ? -18.160 -2.298 1.224 1.00 94.81 83 ASP A N 1
ATOM 627 C CA . ASP A 1 83 ? -17.704 -2.829 2.505 1.00 94.81 83 ASP A CA 1
ATOM 628 C C . ASP A 1 83 ? -18.080 -4.307 2.629 1.00 94.81 83 ASP A C 1
ATOM 630 O O . ASP A 1 83 ? -19.219 -4.694 2.374 1.00 94.81 83 ASP A O 1
ATOM 634 N N . GLY A 1 84 ? -17.105 -5.132 2.994 1.00 93.69 84 GLY A N 1
ATOM 635 C CA . GLY A 1 84 ? -17.262 -6.578 3.063 1.00 93.69 84 GLY A CA 1
ATOM 636 C C . GLY A 1 84 ? -15.953 -7.295 2.769 1.00 93.69 84 GLY A C 1
ATOM 637 O O . GLY A 1 84 ? -15.125 -6.827 1.993 1.00 93.69 84 GLY A O 1
ATOM 638 N N . MET A 1 85 ? -15.745 -8.438 3.413 1.00 96.50 85 MET A N 1
ATOM 639 C CA . MET A 1 85 ? -14.653 -9.332 3.040 1.00 96.50 85 MET A CA 1
ATOM 640 C C . MET A 1 85 ? -15.161 -10.334 1.998 1.00 96.50 85 MET A C 1
ATOM 642 O O . MET A 1 85 ? -16.191 -10.964 2.242 1.00 96.50 85 MET A O 1
ATOM 646 N N . PRO A 1 86 ? -14.447 -10.542 0.876 1.00 96.50 86 PRO A N 1
ATOM 647 C CA . PRO A 1 86 ? -14.852 -11.518 -0.140 1.00 96.50 86 PRO A CA 1
ATOM 648 C C . PRO A 1 86 ? -14.637 -12.978 0.300 1.00 96.50 86 PRO A C 1
ATOM 650 O O . PRO A 1 86 ? -15.032 -13.905 -0.400 1.00 96.50 86 PRO A O 1
ATOM 653 N N . PHE A 1 87 ? -14.007 -13.204 1.455 1.00 96.25 87 PHE A N 1
ATOM 654 C CA . PHE A 1 87 ? -13.794 -14.519 2.060 1.00 96.25 87 PHE A CA 1
ATOM 655 C C . PHE A 1 87 ? -13.773 -14.414 3.597 1.00 96.25 87 PHE A C 1
ATOM 657 O O . PHE A 1 87 ? -13.620 -13.312 4.129 1.00 96.25 87 PHE A O 1
ATOM 664 N N . PRO A 1 88 ? -13.917 -15.526 4.344 1.00 97.06 88 PRO A N 1
ATOM 665 C CA . PRO A 1 88 ? -13.984 -15.484 5.805 1.00 97.06 88 PRO A CA 1
ATOM 666 C C . PRO A 1 88 ? -12.770 -14.802 6.455 1.00 97.06 88 PRO A C 1
ATOM 668 O O . PRO A 1 88 ? -11.623 -15.179 6.212 1.00 97.06 88 PRO A O 1
ATOM 671 N N . ALA A 1 89 ? -13.024 -13.827 7.332 1.00 94.69 89 ALA A N 1
ATOM 672 C CA . ALA A 1 89 ? -11.998 -13.126 8.104 1.00 94.69 89 ALA A CA 1
ATOM 673 C C . ALA A 1 89 ? -11.541 -13.968 9.310 1.00 94.69 89 ALA A C 1
ATOM 675 O O . ALA A 1 89 ? -11.907 -13.706 10.454 1.00 94.69 89 ALA A O 1
ATOM 676 N N . THR A 1 90 ? -10.773 -15.026 9.048 1.00 97.81 90 THR A N 1
ATOM 677 C CA . THR A 1 90 ? -10.225 -15.897 10.098 1.00 97.81 90 THR A CA 1
ATOM 678 C C . THR A 1 90 ? -9.017 -15.262 10.795 1.00 97.81 90 THR A C 1
ATOM 680 O O . THR A 1 90 ? -8.404 -14.315 10.296 1.00 97.81 90 THR A O 1
ATOM 683 N N . LEU A 1 91 ? -8.617 -15.818 11.944 1.00 96.38 91 LEU A N 1
ATOM 684 C CA . LEU A 1 91 ? -7.400 -15.384 12.637 1.00 96.38 91 LEU A CA 1
ATOM 685 C C . LEU A 1 91 ? -6.143 -15.557 11.766 1.00 96.38 91 LEU A C 1
ATOM 687 O O . LEU A 1 91 ? -5.236 -14.733 11.842 1.00 96.38 91 LEU A O 1
ATOM 691 N N . ASP A 1 92 ? -6.095 -16.585 10.917 1.00 98.06 92 ASP A N 1
ATOM 692 C CA . ASP A 1 92 ? -4.968 -16.806 10.005 1.00 98.06 92 ASP A CA 1
ATOM 693 C C . ASP A 1 92 ? -4.905 -15.736 8.913 1.00 98.06 92 ASP A C 1
ATOM 695 O O . ASP A 1 92 ? -3.823 -15.231 8.614 1.00 98.06 92 ASP A O 1
ATOM 699 N N . VAL A 1 93 ? -6.060 -15.311 8.383 1.00 98.06 93 VAL A N 1
ATOM 700 C CA . VAL A 1 93 ? -6.146 -14.161 7.468 1.00 98.06 93 VAL A CA 1
ATOM 701 C C . VAL A 1 93 ? -5.652 -12.892 8.157 1.00 98.06 93 VAL A C 1
ATOM 703 O O . VAL A 1 93 ? -4.861 -12.154 7.576 1.00 98.06 93 VAL A O 1
ATOM 706 N N . LEU A 1 94 ? -6.051 -12.650 9.408 1.00 97.81 94 LEU A N 1
ATOM 707 C CA . LEU A 1 94 ? -5.593 -11.480 10.160 1.00 97.81 94 LEU A CA 1
ATOM 708 C C . LEU A 1 94 ? -4.086 -11.516 10.438 1.00 97.81 94 LEU A C 1
ATOM 710 O O . LEU A 1 94 ? -3.413 -10.507 10.239 1.00 97.81 94 LEU A O 1
ATOM 714 N N . LYS A 1 95 ? -3.531 -12.667 10.838 1.00 98.25 95 LYS A N 1
ATOM 715 C CA . LYS A 1 95 ? -2.080 -12.849 11.028 1.00 98.25 95 LYS A CA 1
ATOM 716 C C . LYS A 1 95 ? -1.316 -12.635 9.726 1.00 98.25 95 LYS A C 1
ATOM 718 O O . LYS A 1 95 ? -0.284 -11.968 9.715 1.00 98.25 95 LYS A O 1
ATOM 723 N N . ARG A 1 96 ? -1.845 -13.148 8.614 1.00 98.44 96 ARG A N 1
ATOM 724 C CA . ARG A 1 96 ? -1.286 -12.913 7.283 1.00 98.44 96 ARG A CA 1
ATOM 725 C C . ARG A 1 96 ? -1.331 -11.432 6.905 1.00 98.44 96 ARG A C 1
ATOM 727 O O . ARG A 1 96 ? -0.342 -10.889 6.414 1.00 98.44 96 ARG A O 1
ATOM 734 N N . GLY A 1 97 ? -2.451 -10.769 7.175 1.00 98.56 97 GLY A N 1
ATOM 735 C CA . GLY A 1 97 ? -2.619 -9.332 6.984 1.00 98.56 97 GLY A CA 1
ATOM 736 C C . GLY A 1 97 ? -1.611 -8.525 7.796 1.00 98.56 97 GLY A C 1
ATOM 737 O O . GLY A 1 97 ? -0.965 -7.636 7.249 1.00 98.56 97 GLY A O 1
ATOM 738 N N . GLN A 1 98 ? -1.403 -8.888 9.063 1.00 98.50 98 GLN A N 1
ATOM 739 C CA . GLN A 1 98 ? -0.391 -8.292 9.933 1.00 98.50 98 GLN A CA 1
ATOM 740 C C . GLN A 1 98 ? 1.024 -8.468 9.377 1.00 98.50 98 GLN A C 1
ATOM 742 O O . GLN A 1 98 ? 1.784 -7.501 9.314 1.00 98.50 98 GLN A O 1
ATOM 747 N N . GLU A 1 99 ? 1.387 -9.687 8.972 1.00 98.50 99 GLU A N 1
ATOM 748 C CA . GLU A 1 99 ? 2.688 -9.988 8.369 1.00 98.50 99 GLU A CA 1
ATOM 749 C C . GLU A 1 99 ? 2.926 -9.088 7.150 1.00 98.50 99 GLU A C 1
ATOM 751 O O . GLU A 1 99 ? 3.935 -8.391 7.066 1.00 98.50 99 GLU A O 1
ATOM 756 N N . ARG A 1 100 ? 1.963 -9.044 6.225 1.00 98.69 100 ARG A N 1
ATOM 757 C CA . ARG A 1 100 ? 2.066 -8.264 4.989 1.00 98.69 100 ARG A CA 1
ATOM 758 C C . ARG A 1 100 ? 2.074 -6.759 5.247 1.00 98.69 100 ARG A C 1
ATOM 760 O O . ARG A 1 100 ? 2.876 -6.050 4.641 1.00 98.69 100 ARG A O 1
ATOM 767 N N . PHE A 1 101 ? 1.275 -6.277 6.194 1.00 98.56 101 PHE A N 1
ATOM 768 C CA . PHE A 1 101 ? 1.288 -4.879 6.622 1.00 98.56 101 PHE A CA 1
ATOM 769 C C . PHE A 1 101 ? 2.655 -4.474 7.191 1.00 98.56 101 PHE A C 1
ATOM 771 O O . PHE A 1 101 ? 3.191 -3.429 6.824 1.00 98.56 101 PHE A O 1
ATOM 778 N N . ASN A 1 102 ? 3.256 -5.326 8.025 1.00 97.88 102 ASN A N 1
ATOM 779 C CA . ASN A 1 102 ? 4.585 -5.105 8.602 1.00 97.88 102 ASN A CA 1
ATOM 780 C C . ASN A 1 102 ? 5.719 -5.114 7.563 1.00 97.88 102 ASN A C 1
ATOM 782 O O . ASN A 1 102 ? 6.769 -4.527 7.810 1.00 97.88 102 ASN A O 1
ATOM 786 N N . VAL A 1 103 ? 5.527 -5.773 6.418 1.00 97.38 103 VAL A N 1
ATOM 787 C CA . VAL A 1 103 ? 6.510 -5.787 5.324 1.00 97.38 103 VAL A CA 1
ATOM 788 C C . VAL A 1 103 ? 6.377 -4.542 4.447 1.00 97.38 103 VAL A C 1
ATOM 790 O O . VAL A 1 103 ? 7.376 -3.883 4.169 1.00 97.38 103 VAL A O 1
ATOM 793 N N . TYR A 1 104 ? 5.159 -4.209 4.010 1.00 98.19 104 TYR A N 1
ATOM 794 C CA . TYR A 1 104 ? 4.953 -3.211 2.954 1.00 98.19 104 TYR A CA 1
ATOM 795 C C . TYR A 1 104 ? 4.463 -1.849 3.457 1.00 98.19 104 TYR A C 1
ATOM 797 O O . TYR A 1 104 ? 4.761 -0.827 2.845 1.00 98.19 104 TYR A O 1
ATOM 805 N N . CYS A 1 105 ? 3.705 -1.805 4.553 1.00 97.81 105 CYS A N 1
ATOM 806 C CA . CYS A 1 105 ? 2.935 -0.619 4.932 1.00 97.81 105 CYS A CA 1
ATOM 807 C C . CYS A 1 105 ? 3.571 0.163 6.088 1.00 97.81 105 CYS A C 1
ATOM 809 O O . CYS A 1 105 ? 3.544 1.397 6.087 1.00 97.81 105 CYS A O 1
ATOM 811 N N . THR A 1 106 ? 4.167 -0.524 7.067 1.00 97.06 106 THR A N 1
ATOM 812 C CA . THR A 1 106 ? 4.708 0.113 8.281 1.00 97.06 106 THR A CA 1
ATOM 813 C C . THR A 1 106 ? 5.815 1.141 8.065 1.00 97.06 106 THR A C 1
ATOM 815 O O . THR A 1 106 ? 5.850 2.079 8.864 1.00 97.06 106 THR A O 1
ATOM 818 N N . PRO A 1 107 ? 6.687 1.059 7.032 1.00 95.38 107 PRO A N 1
ATOM 819 C CA . PRO A 1 107 ? 7.700 2.095 6.819 1.00 95.38 107 PRO A CA 1
ATOM 820 C C . PRO A 1 107 ? 7.105 3.503 6.673 1.00 95.38 107 PRO A C 1
ATOM 822 O O . PRO A 1 107 ? 7.735 4.474 7.085 1.00 95.38 107 PRO A O 1
ATOM 825 N N . CYS A 1 108 ? 5.878 3.611 6.148 1.00 95.62 108 CYS A N 1
ATOM 826 C CA . CYS A 1 108 ? 5.170 4.882 5.980 1.00 95.62 108 CYS A CA 1
ATOM 827 C C . CYS A 1 108 ? 4.015 5.058 6.976 1.00 95.62 108 CYS A C 1
ATOM 829 O O . CYS A 1 108 ? 3.847 6.138 7.532 1.00 95.62 108 CYS A O 1
ATOM 831 N N . HIS A 1 109 ? 3.221 4.013 7.228 1.00 96.88 109 HIS A N 1
ATOM 832 C CA . HIS A 1 109 ? 2.003 4.113 8.042 1.00 96.88 109 HIS A CA 1
ATOM 833 C C . HIS A 1 109 ? 2.199 3.833 9.538 1.00 96.88 109 HIS A C 1
ATOM 835 O O . HIS A 1 109 ? 1.237 3.976 10.293 1.00 96.88 109 HIS A O 1
ATOM 841 N N . SER A 1 110 ? 3.425 3.496 9.958 1.00 94.50 110 SER A N 1
ATOM 842 C CA . SER A 1 110 ? 3.793 3.000 11.292 1.00 94.50 110 SER A CA 1
ATOM 843 C C . SER A 1 110 ? 3.160 1.653 11.653 1.00 94.50 110 SER A C 1
ATOM 845 O O . SER A 1 110 ? 2.212 1.188 11.021 1.00 94.50 110 SER A O 1
ATOM 847 N N . ARG A 1 111 ? 3.688 1.001 12.697 1.00 92.94 111 ARG A N 1
ATOM 848 C CA . ARG A 1 111 ? 3.157 -0.280 13.206 1.00 92.94 111 ARG A CA 1
ATOM 849 C C . ARG A 1 111 ? 1.758 -0.159 13.797 1.00 92.94 111 ARG A C 1
ATOM 851 O O . ARG A 1 111 ? 1.001 -1.121 13.755 1.00 92.94 111 ARG A O 1
ATOM 858 N N . VAL A 1 112 ? 1.426 1.016 14.324 1.00 91.75 112 VAL A N 1
ATOM 859 C CA . VAL A 1 112 ? 0.120 1.290 14.929 1.00 91.75 112 VAL A CA 1
ATOM 860 C C . VAL A 1 112 ? -0.851 1.936 13.947 1.00 91.75 112 VAL A C 1
ATOM 862 O O . VAL A 1 112 ? -1.988 2.182 14.321 1.00 91.75 112 VAL A O 1
ATOM 865 N N . GLY A 1 113 ? -0.447 2.232 12.706 1.00 94.88 113 GLY A N 1
ATOM 866 C CA . GLY A 1 113 ? -1.343 2.775 11.682 1.00 94.88 113 GLY A CA 1
ATOM 867 C C . GLY A 1 113 ? -1.655 4.271 11.813 1.00 94.88 113 GLY A C 1
ATOM 868 O O . GLY A 1 113 ? -2.608 4.758 11.205 1.00 94.88 113 GLY A O 1
ATOM 869 N N . ASN A 1 114 ? -0.880 5.013 12.609 1.00 93.06 114 ASN A N 1
ATOM 870 C CA . ASN A 1 114 ? -1.091 6.447 12.845 1.00 93.06 114 ASN A CA 1
ATOM 871 C C . ASN A 1 114 ? -0.486 7.356 11.755 1.00 93.06 114 ASN A C 1
ATOM 873 O O . ASN A 1 114 ? -0.627 8.574 11.838 1.00 93.06 114 ASN A O 1
ATOM 877 N N . GLY A 1 115 ? 0.169 6.788 10.735 1.00 92.69 115 GLY A N 1
ATOM 878 C CA . GLY A 1 115 ? 0.771 7.550 9.637 1.00 92.69 115 GLY A CA 1
ATOM 879 C C . GLY A 1 115 ? 2.161 8.126 9.936 1.00 92.69 115 GLY A C 1
ATOM 880 O O . GLY A 1 115 ? 2.725 8.792 9.073 1.00 92.69 115 GLY A O 1
ATOM 881 N N . ALA A 1 116 ? 2.720 7.870 11.123 1.00 89.56 116 ALA A N 1
ATOM 882 C CA . ALA A 1 116 ? 4.047 8.323 11.544 1.00 89.56 116 ALA A CA 1
ATOM 883 C C . ALA A 1 116 ? 5.090 7.202 11.389 1.00 89.56 116 ALA A C 1
ATOM 885 O O . ALA A 1 116 ? 5.664 6.722 12.360 1.00 89.56 116 ALA A O 1
ATOM 886 N N . GLY A 1 117 ? 5.248 6.675 10.172 1.00 90.81 117 GLY A N 1
ATOM 887 C CA . GLY A 1 117 ? 6.322 5.724 9.880 1.00 90.81 117 GLY A CA 1
ATOM 888 C C . GLY A 1 117 ? 7.680 6.417 9.741 1.00 90.81 117 GLY A C 1
ATOM 889 O O . GLY A 1 117 ? 7.751 7.596 9.399 1.00 90.81 117 GLY A O 1
ATOM 890 N N . GLU A 1 118 ? 8.762 5.661 9.916 1.00 90.75 118 GLU A N 1
ATOM 891 C CA . GLU A 1 118 ? 10.150 6.144 9.825 1.00 90.75 118 GLU A CA 1
ATOM 892 C C . GLU A 1 118 ? 10.437 6.946 8.537 1.00 90.75 118 GLU A C 1
ATOM 894 O O . GLU A 1 118 ? 11.142 7.954 8.547 1.00 90.75 118 GLU A O 1
ATOM 899 N N . ILE A 1 119 ? 9.867 6.535 7.398 1.00 89.62 119 ILE A N 1
ATOM 900 C CA . ILE A 1 119 ? 10.054 7.240 6.120 1.00 89.62 119 ILE A CA 1
ATOM 901 C C . ILE A 1 119 ? 9.414 8.636 6.151 1.00 89.62 119 ILE A C 1
ATOM 903 O O . ILE A 1 119 ? 9.967 9.591 5.602 1.00 89.62 119 ILE A O 1
ATOM 907 N N . VAL A 1 120 ? 8.277 8.781 6.834 1.00 87.75 120 VAL A N 1
ATOM 908 C CA . VAL A 1 120 ? 7.609 10.074 7.031 1.00 87.75 120 VAL A CA 1
ATOM 909 C C . VAL A 1 120 ? 8.433 10.965 7.958 1.00 87.75 120 VAL A C 1
ATOM 911 O O . VAL A 1 120 ? 8.654 12.138 7.648 1.00 87.75 120 VAL A O 1
ATOM 914 N N . GLU A 1 121 ? 8.964 10.410 9.047 1.00 85.00 121 GLU A N 1
ATOM 915 C CA . GLU A 1 121 ? 9.835 11.143 9.975 1.00 85.00 121 GLU A CA 1
ATOM 916 C C . GLU A 1 121 ? 11.080 11.699 9.272 1.00 85.00 121 GLU A C 1
ATOM 918 O O . GLU A 1 121 ? 11.512 12.825 9.534 1.00 85.00 121 GLU A O 1
ATOM 923 N N . ARG A 1 122 ? 11.587 10.992 8.258 1.00 87.94 122 ARG A N 1
ATOM 924 C CA . ARG A 1 122 ? 12.713 11.427 7.415 1.00 87.94 122 ARG A CA 1
ATOM 925 C C . ARG A 1 122 ? 12.362 12.475 6.355 1.00 87.94 122 ARG A C 1
ATOM 927 O O . ARG A 1 122 ? 13.246 12.941 5.646 1.00 87.94 122 ARG A O 1
ATOM 934 N N . GLY A 1 123 ? 11.114 12.946 6.299 1.00 82.00 123 GLY A N 1
ATOM 935 C CA . GLY A 1 123 ? 10.696 14.068 5.448 1.00 82.00 123 GLY A CA 1
ATOM 936 C C . GLY A 1 123 ? 9.867 13.680 4.231 1.00 82.00 123 GLY A C 1
ATOM 937 O O . GLY A 1 123 ? 9.612 14.535 3.388 1.00 82.00 123 GLY A O 1
ATOM 938 N N . TYR A 1 124 ? 9.416 12.430 4.133 1.00 85.75 124 TYR A N 1
ATOM 939 C CA . TYR A 1 124 ? 8.397 12.075 3.152 1.00 85.75 124 TYR A CA 1
ATOM 940 C C . TYR A 1 124 ? 7.033 12.674 3.526 1.00 85.75 124 TYR A C 1
ATOM 942 O O . TYR A 1 124 ? 6.794 13.064 4.671 1.00 85.75 124 TYR A O 1
ATOM 950 N N . ARG A 1 125 ? 6.110 12.754 2.558 1.00 85.94 125 ARG A N 1
ATOM 951 C CA . ARG A 1 125 ? 4.756 13.266 2.818 1.00 85.94 125 ARG A CA 1
ATOM 952 C C . ARG A 1 125 ? 4.059 12.392 3.866 1.00 85.94 125 ARG A C 1
ATOM 954 O O . ARG A 1 125 ? 4.120 11.169 3.775 1.00 85.94 125 ARG A O 1
ATOM 961 N N . LEU A 1 126 ? 3.358 13.035 4.805 1.00 85.50 126 LEU A N 1
ATOM 962 C CA . LEU A 1 126 ? 2.598 12.355 5.855 1.00 85.50 126 LEU A CA 1
ATOM 963 C C . LEU A 1 126 ? 1.647 11.312 5.259 1.00 85.50 126 LEU A C 1
ATOM 965 O O . LEU A 1 126 ? 0.835 11.626 4.380 1.00 85.50 126 LEU A O 1
ATOM 969 N N . ALA A 1 127 ? 1.766 10.082 5.750 1.00 91.50 127 ALA A N 1
ATOM 970 C CA . ALA A 1 127 ? 0.908 8.981 5.355 1.00 91.50 127 ALA A CA 1
ATOM 971 C C . ALA A 1 127 ? -0.480 9.107 6.005 1.00 91.50 127 ALA A C 1
ATOM 973 O O . ALA A 1 127 ? -0.682 9.831 6.982 1.00 91.50 127 ALA A O 1
ATOM 974 N N . GLY A 1 128 ? -1.469 8.402 5.454 1.00 90.69 128 GLY A N 1
ATOM 975 C CA . GLY A 1 128 ? -2.817 8.386 6.023 1.00 90.69 128 GLY A CA 1
ATOM 976 C C . GLY A 1 128 ? -2.838 7.779 7.431 1.00 90.69 128 GLY A C 1
ATOM 977 O O . GLY A 1 128 ? -2.335 6.673 7.627 1.00 90.69 128 GLY A O 1
ATOM 978 N N . ASN A 1 129 ? -3.452 8.485 8.385 1.00 94.25 129 ASN A N 1
ATOM 979 C CA . ASN A 1 129 ? -3.738 7.971 9.725 1.00 94.25 129 ASN A CA 1
ATOM 980 C C . ASN A 1 129 ? -5.062 7.189 9.713 1.00 94.25 129 ASN A C 1
ATOM 982 O O . ASN A 1 129 ? -6.141 7.781 9.580 1.00 94.25 129 ASN A O 1
ATOM 986 N N . PHE A 1 130 ? -4.982 5.868 9.880 1.00 97.25 130 PHE A N 1
ATOM 987 C CA . PHE A 1 130 ? -6.136 4.971 9.794 1.00 97.25 130 PHE A CA 1
ATOM 988 C C . PHE A 1 130 ? -7.169 5.181 10.905 1.00 97.25 130 PHE A C 1
ATOM 990 O O . PHE A 1 130 ? -8.317 4.777 10.734 1.00 97.25 130 PHE A O 1
ATOM 997 N N . HIS A 1 131 ? -6.811 5.869 11.991 1.00 95.56 131 HIS A N 1
ATOM 998 C CA . HIS A 1 131 ? -7.690 6.112 13.142 1.00 95.56 131 HIS A CA 1
ATOM 999 C C . HIS A 1 131 ? -8.618 7.314 12.969 1.00 95.56 131 HIS A C 1
ATOM 1001 O O . HIS A 1 131 ? -9.515 7.537 13.782 1.00 95.56 131 HIS A O 1
ATOM 1007 N N . THR A 1 132 ? -8.438 8.094 11.900 1.00 94.50 132 THR A N 1
ATOM 1008 C CA . THR A 1 132 ? -9.348 9.203 11.587 1.00 94.50 132 THR A CA 1
ATOM 1009 C C . THR A 1 132 ? -10.767 8.692 11.348 1.00 94.50 132 THR A C 1
ATOM 1011 O O . THR A 1 132 ? -10.967 7.632 10.760 1.00 94.50 132 THR A O 1
ATOM 1014 N N . GLU A 1 133 ? -11.773 9.461 11.766 1.00 94.19 133 GLU A N 1
ATOM 1015 C CA . GLU A 1 133 ? -13.185 9.099 11.579 1.00 94.19 133 GLU A CA 1
ATOM 1016 C C . GLU A 1 133 ? -13.519 8.792 10.113 1.00 94.19 133 GLU A C 1
ATOM 1018 O O . GLU A 1 133 ? -14.121 7.763 9.817 1.00 94.19 133 GLU A O 1
ATOM 1023 N N . ARG A 1 134 ? -13.015 9.612 9.180 1.00 95.31 134 ARG A N 1
ATOM 1024 C CA . ARG A 1 134 ? -13.178 9.383 7.739 1.00 95.31 134 ARG A CA 1
ATOM 1025 C C . ARG A 1 134 ? -12.700 7.994 7.308 1.00 95.31 134 ARG A C 1
ATOM 1027 O O . ARG A 1 134 ? -13.386 7.348 6.528 1.00 95.31 134 ARG A O 1
ATOM 1034 N N . LEU A 1 135 ? -11.526 7.550 7.768 1.00 96.12 135 LEU A N 1
ATOM 1035 C CA . LEU A 1 135 ? -10.968 6.250 7.376 1.00 96.12 135 LEU A CA 1
ATOM 1036 C C . LEU A 1 135 ? -11.573 5.085 8.162 1.00 96.12 135 LEU A C 1
ATOM 1038 O O . LEU A 1 135 ? -11.651 3.982 7.633 1.00 96.12 135 LEU A O 1
ATOM 1042 N N . ARG A 1 136 ? -12.065 5.307 9.381 1.00 95.69 136 ARG A N 1
ATOM 1043 C CA . ARG A 1 136 ? -12.875 4.300 10.080 1.00 95.69 136 ARG A CA 1
ATOM 1044 C C . ARG A 1 136 ? -14.195 4.039 9.356 1.00 95.69 136 ARG A C 1
ATOM 1046 O O . ARG A 1 136 ? -14.571 2.884 9.209 1.00 95.69 136 ARG A O 1
ATOM 1053 N N . ASN A 1 137 ? -14.814 5.086 8.811 1.00 95.81 137 ASN A N 1
ATOM 1054 C CA . ASN A 1 137 ? -16.074 4.994 8.068 1.00 95.81 137 ASN A CA 1
ATOM 1055 C C . ASN A 1 137 ? -15.898 4.652 6.574 1.00 95.81 137 ASN A C 1
ATOM 1057 O O . ASN A 1 137 ? -16.883 4.374 5.897 1.00 95.81 137 ASN A O 1
ATOM 1061 N N . ALA A 1 138 ? -14.673 4.685 6.038 1.00 96.69 138 ALA A N 1
ATOM 1062 C CA . ALA A 1 138 ? -14.400 4.271 4.660 1.00 96.69 138 ALA A CA 1
ATOM 1063 C C . ALA A 1 138 ? -14.595 2.754 4.518 1.00 96.69 138 ALA A C 1
ATOM 1065 O O . ALA A 1 138 ? -14.208 2.052 5.446 1.00 96.69 138 ALA A O 1
ATOM 1066 N N . PRO A 1 139 ? -15.139 2.230 3.405 1.00 97.44 139 PRO A N 1
ATOM 1067 C CA . PRO A 1 139 ? -15.365 0.793 3.206 1.00 97.44 139 PRO A CA 1
ATOM 1068 C C . PRO A 1 139 ? -14.056 -0.007 3.079 1.00 97.44 139 PRO A C 1
ATOM 1070 O O . PRO A 1 139 ? -13.028 0.533 2.680 1.00 97.44 139 PRO A O 1
ATOM 1073 N N . LEU A 1 140 ? -14.078 -1.316 3.347 1.00 97.06 140 LEU A N 1
ATOM 1074 C CA . LEU A 1 140 ? -12.923 -2.210 3.153 1.00 97.06 140 LEU A CA 1
ATOM 1075 C C . LEU A 1 140 ? -12.361 -2.143 1.722 1.00 97.06 140 LEU A C 1
ATOM 1077 O O . LEU A 1 140 ? -11.140 -2.088 1.545 1.00 97.06 140 LEU A O 1
ATOM 1081 N N . GLY A 1 141 ? -13.242 -2.059 0.718 1.00 97.69 141 GLY A N 1
ATOM 1082 C CA . GLY A 1 141 ? -12.868 -1.886 -0.686 1.00 97.69 141 GLY A CA 1
ATOM 1083 C C . GLY A 1 141 ? -12.026 -0.634 -0.959 1.00 97.69 141 GLY A C 1
ATOM 1084 O O . GLY A 1 141 ? -11.187 -0.661 -1.857 1.00 97.69 141 GLY A O 1
ATOM 1085 N N . HIS A 1 142 ? -12.152 0.421 -0.142 1.00 97.75 142 HIS A N 1
ATOM 1086 C CA . HIS A 1 142 ? -11.306 1.616 -0.234 1.00 97.75 142 HIS A CA 1
ATOM 1087 C C . HIS A 1 142 ? -9.832 1.275 -0.037 1.00 97.75 142 HIS A C 1
ATOM 1089 O O . HIS A 1 142 ? -8.981 1.613 -0.857 1.00 97.75 142 HIS A O 1
ATOM 1095 N N . PHE A 1 143 ? -9.516 0.559 1.044 1.00 98.19 143 PHE A N 1
ATOM 1096 C CA . PHE A 1 143 ? -8.139 0.189 1.362 1.00 98.19 143 PHE A CA 1
ATOM 1097 C C . PHE A 1 143 ? -7.562 -0.743 0.301 1.00 98.19 143 PHE A C 1
ATOM 1099 O O . PHE A 1 143 ? -6.419 -0.560 -0.121 1.00 98.19 143 PHE A O 1
ATOM 1106 N N . PHE A 1 144 ? -8.364 -1.701 -0.170 1.00 98.44 144 PHE A N 1
ATOM 1107 C CA . PHE A 1 144 ? -7.981 -2.571 -1.275 1.00 98.44 144 PHE A CA 1
ATOM 1108 C C . PHE A 1 144 ? -7.655 -1.765 -2.542 1.00 98.44 144 PHE A C 1
ATOM 1110 O O . PHE A 1 144 ? -6.587 -1.950 -3.132 1.00 98.44 144 PHE A O 1
ATOM 1117 N N . SER A 1 145 ? -8.535 -0.843 -2.940 1.00 97.31 145 SER A N 1
ATOM 1118 C CA . SER A 1 145 ? -8.356 -0.006 -4.131 1.00 97.31 145 SER A CA 1
ATOM 1119 C C . SER A 1 145 ? -7.120 0.887 -4.016 1.00 97.31 145 SER A C 1
ATOM 1121 O O . SER A 1 145 ? -6.307 0.925 -4.936 1.00 97.31 145 SER A O 1
ATOM 1123 N N . VAL A 1 146 ? -6.901 1.522 -2.860 1.00 97.75 146 VAL A N 1
ATOM 1124 C CA . VAL A 1 146 ? -5.714 2.353 -2.597 1.00 97.75 146 VAL A CA 1
ATOM 1125 C C . VAL A 1 146 ? -4.420 1.542 -2.706 1.00 97.75 146 VAL A C 1
ATOM 1127 O O . VAL A 1 146 ? -3.462 2.002 -3.319 1.00 97.75 146 VAL A O 1
ATOM 1130 N N . MET A 1 147 ? -4.377 0.317 -2.171 1.00 98.31 147 MET A N 1
ATOM 1131 C CA . MET A 1 147 ? -3.213 -0.565 -2.343 1.00 98.31 147 MET A CA 1
ATOM 1132 C C . MET A 1 147 ? -3.021 -0.998 -3.801 1.00 98.31 147 MET A C 1
ATOM 1134 O O . MET A 1 147 ? -1.899 -1.235 -4.239 1.00 98.31 147 MET A O 1
ATOM 1138 N N . THR A 1 148 ? -4.111 -1.116 -4.555 1.00 97.38 148 THR A N 1
ATOM 1139 C CA . THR A 1 148 ? -4.106 -1.593 -5.942 1.00 97.38 148 THR A CA 1
ATOM 1140 C C . THR A 1 148 ? -3.705 -0.524 -6.941 1.00 97.38 148 THR A C 1
ATOM 1142 O O . THR A 1 148 ? -3.008 -0.836 -7.896 1.00 97.38 148 THR A O 1
ATOM 1145 N N . ASN A 1 149 ? -4.139 0.711 -6.722 1.00 96.69 149 ASN A N 1
ATOM 1146 C CA . ASN A 1 149 ? -4.038 1.792 -7.698 1.00 96.69 149 ASN A CA 1
ATOM 1147 C C . ASN A 1 149 ? -3.132 2.939 -7.221 1.00 96.69 149 ASN A C 1
ATOM 1149 O O . ASN A 1 149 ? -2.851 3.861 -7.983 1.00 96.69 149 ASN A O 1
ATOM 1153 N N . GLY A 1 150 ? -2.682 2.898 -5.963 1.00 95.94 150 GLY A N 1
ATOM 1154 C CA . GLY A 1 150 ? -2.026 4.022 -5.304 1.00 95.94 150 GLY A CA 1
ATOM 1155 C C . GLY A 1 150 ? -3.021 5.114 -4.896 1.00 95.94 150 GLY A C 1
ATOM 1156 O O . GLY A 1 150 ? -4.205 5.085 -5.235 1.00 95.94 150 GLY A O 1
ATOM 1157 N N . TYR A 1 151 ? -2.545 6.095 -4.128 1.00 94.12 151 TYR A N 1
ATOM 1158 C CA . TYR A 1 151 ? -3.351 7.253 -3.731 1.00 94.12 151 TYR A CA 1
ATOM 1159 C C . TYR A 1 151 ? -2.483 8.454 -3.351 1.00 94.12 151 TYR A C 1
ATOM 1161 O O . TYR A 1 151 ? -1.704 8.421 -2.393 1.00 94.12 151 TYR A O 1
ATOM 1169 N N . GLY A 1 152 ? -2.650 9.573 -4.058 1.00 90.88 152 GLY A N 1
ATOM 1170 C CA . GLY A 1 152 ? -1.878 10.788 -3.803 1.00 90.88 152 GLY A CA 1
ATOM 1171 C C . GLY A 1 152 ? -0.376 10.566 -4.012 1.00 90.88 152 GLY A C 1
ATOM 1172 O O . GLY A 1 152 ? 0.070 10.424 -5.141 1.00 90.88 152 GLY A O 1
ATOM 1173 N N . ALA A 1 153 ? 0.403 10.575 -2.925 1.00 89.56 153 ALA A N 1
ATOM 1174 C CA . ALA A 1 153 ? 1.844 10.289 -2.961 1.00 89.56 153 ALA A CA 1
ATOM 117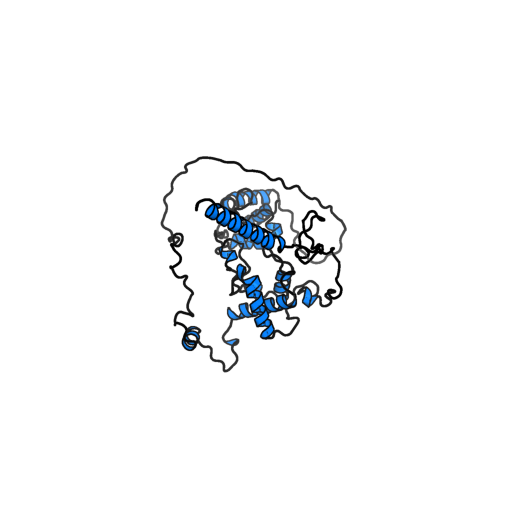5 C C . ALA A 1 153 ? 2.181 8.806 -2.713 1.00 89.56 153 ALA A C 1
ATOM 1177 O O . ALA A 1 153 ? 3.346 8.427 -2.781 1.00 89.56 153 ALA A O 1
ATOM 1178 N N . MET A 1 154 ? 1.185 7.978 -2.381 1.00 95.19 154 MET A N 1
ATOM 1179 C CA . MET A 1 154 ? 1.369 6.543 -2.192 1.00 95.19 154 MET A CA 1
ATOM 1180 C C . MET A 1 154 ? 1.384 5.848 -3.563 1.00 95.19 154 MET A C 1
ATOM 1182 O O . MET A 1 154 ? 0.402 5.998 -4.297 1.00 95.19 154 MET A O 1
ATOM 1186 N N . PRO A 1 155 ? 2.451 5.101 -3.913 1.00 94.69 155 PRO A N 1
ATOM 1187 C CA . PRO A 1 155 ? 2.486 4.306 -5.138 1.00 94.69 155 PRO A CA 1
ATOM 1188 C C . PRO A 1 155 ? 1.510 3.129 -5.055 1.00 94.69 155 PRO A C 1
ATOM 1190 O O . PRO A 1 155 ? 1.040 2.775 -3.970 1.00 94.69 155 PRO A O 1
ATOM 1193 N N . ASP A 1 156 ? 1.228 2.502 -6.194 1.00 97.06 156 ASP A N 1
ATOM 1194 C CA . ASP A 1 156 ? 0.520 1.230 -6.199 1.00 97.06 156 ASP A CA 1
ATOM 1195 C C . ASP A 1 156 ? 1.417 0.086 -5.696 1.00 97.06 156 ASP A C 1
ATOM 1197 O O . ASP A 1 156 ? 2.648 0.144 -5.759 1.00 97.06 156 ASP A O 1
ATOM 1201 N N . TYR A 1 157 ? 0.779 -0.959 -5.174 1.00 98.00 157 TYR A N 1
ATOM 1202 C CA . TYR A 1 157 ? 1.425 -2.177 -4.684 1.00 98.00 157 TYR A CA 1
ATOM 1203 C C . TYR A 1 157 ? 0.908 -3.429 -5.408 1.00 98.00 157 TYR A C 1
ATOM 1205 O O . TYR A 1 157 ? 1.072 -4.553 -4.924 1.00 98.00 157 TYR A O 1
ATOM 1213 N N . SER A 1 158 ? 0.256 -3.254 -6.562 1.00 96.25 158 SER A N 1
ATOM 1214 C CA . SER A 1 158 ? -0.447 -4.326 -7.274 1.00 96.25 158 SER A CA 1
ATOM 1215 C C . SER A 1 158 ? 0.480 -5.450 -7.747 1.00 96.25 158 SER A C 1
ATOM 1217 O O . SER A 1 158 ? 0.085 -6.616 -7.758 1.00 96.25 158 SER A O 1
ATOM 1219 N N . ALA A 1 159 ? 1.726 -5.110 -8.091 1.00 94.75 159 ALA A N 1
ATOM 1220 C CA . ALA A 1 159 ? 2.736 -6.058 -8.548 1.00 94.75 159 ALA A CA 1
ATOM 1221 C C . ALA A 1 159 ? 3.436 -6.800 -7.395 1.00 94.75 159 ALA A C 1
ATOM 1223 O O . ALA A 1 159 ? 3.981 -7.884 -7.598 1.00 94.75 159 ALA A O 1
ATOM 1224 N N . GLN A 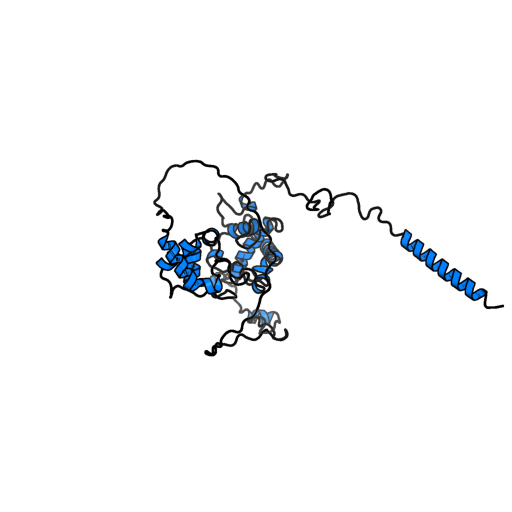1 160 ? 3.449 -6.216 -6.194 1.00 96.81 160 GLN A N 1
ATOM 1225 C CA . GLN A 1 160 ? 4.158 -6.730 -5.021 1.00 96.81 160 GLN A CA 1
ATOM 1226 C C . GLN A 1 160 ? 3.237 -7.516 -4.082 1.00 96.81 160 GLN A C 1
ATOM 1228 O O . GLN A 1 160 ? 3.710 -8.415 -3.387 1.00 96.81 160 GLN A O 1
ATOM 1233 N N . ILE A 1 161 ? 1.942 -7.183 -4.039 1.00 98.25 161 ILE A N 1
ATOM 1234 C CA . ILE A 1 161 ? 0.978 -7.747 -3.089 1.00 98.25 161 ILE A CA 1
ATOM 1235 C C . ILE A 1 161 ? -0.191 -8.383 -3.845 1.00 98.25 161 ILE A C 1
ATOM 1237 O O . ILE A 1 161 ? -0.981 -7.712 -4.511 1.00 98.25 161 ILE A O 1
ATOM 1241 N N . ALA A 1 162 ? -0.341 -9.700 -3.695 1.00 97.25 162 ALA A N 1
ATOM 1242 C CA . ALA A 1 162 ? -1.440 -10.447 -4.299 1.00 97.25 162 ALA A CA 1
ATOM 1243 C C . ALA A 1 162 ? -2.821 -9.940 -3.812 1.00 97.25 162 ALA A C 1
ATOM 1245 O O . ALA A 1 162 ? -2.928 -9.455 -2.684 1.00 97.25 162 ALA A O 1
ATOM 1246 N N . PRO A 1 163 ? -3.907 -10.072 -4.606 1.00 97.62 163 PRO A N 1
ATOM 1247 C CA . PRO A 1 163 ? -5.255 -9.652 -4.199 1.00 97.62 163 PRO A CA 1
ATOM 1248 C C . PRO A 1 163 ? -5.692 -10.175 -2.819 1.00 97.62 163 PRO A C 1
ATOM 1250 O O . PRO A 1 163 ? -6.129 -9.394 -1.980 1.00 97.62 163 PRO A O 1
ATOM 1253 N N . ALA A 1 164 ? -5.494 -11.465 -2.533 1.00 98.00 164 ALA A N 1
ATOM 1254 C CA . ALA A 1 164 ? -5.844 -12.042 -1.232 1.00 98.00 164 ALA A CA 1
ATOM 1255 C C . ALA A 1 164 ? -5.079 -11.382 -0.067 1.00 98.00 164 ALA A C 1
ATOM 1257 O O . ALA A 1 164 ? -5.668 -11.085 0.971 1.00 98.00 164 ALA A O 1
ATOM 1258 N N . ASP A 1 165 ? -3.789 -11.086 -0.259 1.00 98.75 165 ASP A N 1
ATOM 1259 C CA . ASP A 1 165 ? -2.961 -10.408 0.743 1.00 98.75 165 ASP A CA 1
ATOM 1260 C C . ASP A 1 165 ? -3.386 -8.937 0.921 1.00 98.75 165 ASP A C 1
ATOM 1262 O O . ASP A 1 165 ? -3.359 -8.430 2.040 1.00 98.75 165 ASP A O 1
ATOM 1266 N N . ARG A 1 166 ? -3.853 -8.255 -0.138 1.00 98.62 166 ARG A N 1
ATOM 1267 C CA . ARG A 1 166 ? -4.438 -6.903 -0.031 1.00 98.62 166 ARG A CA 1
ATOM 1268 C C . ARG A 1 166 ? -5.724 -6.911 0.800 1.00 98.62 166 ARG A C 1
ATOM 1270 O O . ARG A 1 166 ? -5.879 -6.062 1.673 1.00 98.62 166 ARG A O 1
ATOM 1277 N N . TRP A 1 167 ? -6.611 -7.888 0.610 1.00 98.62 167 TRP A N 1
ATOM 1278 C CA . TRP A 1 167 ? -7.791 -8.053 1.473 1.00 98.62 167 TRP A CA 1
ATOM 1279 C C . TRP A 1 167 ? -7.417 -8.383 2.920 1.00 98.62 167 TRP A C 1
ATOM 1281 O O . TRP A 1 167 ? -7.971 -7.799 3.852 1.00 98.62 167 TRP A O 1
ATOM 1291 N N . ALA A 1 168 ? -6.424 -9.251 3.125 1.00 98.75 168 ALA A N 1
ATOM 1292 C CA . ALA A 1 168 ? -5.910 -9.560 4.455 1.00 98.75 168 ALA A CA 1
ATOM 1293 C C . ALA A 1 168 ? -5.363 -8.301 5.153 1.00 98.75 168 ALA A C 1
ATOM 1295 O O . ALA A 1 168 ? -5.705 -8.038 6.306 1.00 98.75 168 ALA A O 1
ATOM 1296 N N . ILE A 1 169 ? -4.589 -7.468 4.450 1.00 98.75 169 ILE A N 1
ATOM 1297 C CA . ILE A 1 169 ? -4.110 -6.182 4.974 1.00 98.75 169 ILE A CA 1
ATOM 1298 C C . ILE A 1 169 ? -5.280 -5.248 5.300 1.00 98.75 169 ILE A C 1
ATOM 1300 O O . ILE A 1 169 ? -5.295 -4.667 6.382 1.00 98.75 169 ILE A O 1
ATOM 1304 N N . ALA A 1 170 ? -6.279 -5.128 4.420 1.00 98.38 170 ALA A N 1
ATOM 1305 C CA . ALA A 1 170 ? -7.461 -4.303 4.674 1.00 98.38 170 ALA A CA 1
ATOM 1306 C C . ALA A 1 170 ? -8.201 -4.745 5.952 1.00 98.38 170 ALA A C 1
ATOM 1308 O O . ALA A 1 170 ? -8.565 -3.910 6.781 1.00 98.38 170 ALA A O 1
ATOM 1309 N N . SER A 1 171 ? -8.340 -6.057 6.170 1.00 98.12 171 SER A N 1
ATOM 1310 C CA . SER A 1 171 ? -8.910 -6.600 7.409 1.00 98.12 171 SER A CA 1
ATOM 1311 C C . SER A 1 171 ? -8.041 -6.305 8.640 1.00 98.12 171 SER A C 1
ATOM 1313 O O . SER A 1 171 ? -8.561 -5.946 9.696 1.00 98.12 171 SER A O 1
ATOM 1315 N N . TYR A 1 172 ? -6.712 -6.354 8.511 1.00 98.50 172 TYR A N 1
ATOM 1316 C CA . TYR A 1 172 ? -5.802 -5.999 9.599 1.00 98.50 172 TYR A CA 1
ATOM 1317 C C . TYR A 1 172 ? -5.842 -4.499 9.929 1.00 98.50 172 TYR A C 1
ATOM 1319 O O . TYR A 1 172 ? -5.771 -4.127 11.098 1.00 98.50 172 TYR A O 1
ATOM 1327 N N . ILE A 1 173 ? -6.054 -3.623 8.940 1.00 98.19 173 ILE A N 1
ATOM 1328 C CA . ILE A 1 173 ? -6.294 -2.192 9.182 1.00 98.19 173 ILE A CA 1
ATOM 1329 C C . ILE A 1 173 ? -7.542 -1.997 10.058 1.00 98.19 173 ILE A C 1
ATOM 1331 O O . ILE A 1 173 ? -7.508 -1.173 10.971 1.00 98.19 173 ILE A O 1
ATOM 1335 N N . ARG A 1 174 ? -8.612 -2.786 9.868 1.00 96.38 174 ARG A N 1
ATOM 1336 C CA . ARG A 1 174 ? -9.773 -2.766 10.782 1.00 96.38 174 ARG A CA 1
ATOM 1337 C C . ARG A 1 174 ? -9.407 -3.193 12.195 1.00 96.38 174 ARG A C 1
ATOM 1339 O O . ARG A 1 174 ? -9.839 -2.552 13.148 1.00 96.38 174 ARG A O 1
ATOM 1346 N N . ALA A 1 175 ? -8.583 -4.228 12.338 1.00 95.19 175 ALA A N 1
ATOM 1347 C CA . ALA A 1 175 ? -8.096 -4.653 13.646 1.00 95.19 175 ALA A CA 1
ATOM 1348 C C . ALA A 1 175 ? -7.288 -3.542 14.345 1.00 95.19 175 ALA A C 1
ATOM 1350 O O . ALA A 1 175 ? -7.491 -3.304 15.532 1.00 95.19 175 ALA A O 1
ATOM 1351 N N . LEU A 1 176 ? -6.447 -2.801 13.612 1.00 95.88 176 LEU A N 1
ATOM 1352 C CA . LEU A 1 176 ? -5.736 -1.629 14.142 1.00 95.88 176 LEU A CA 1
ATOM 1353 C C . LEU A 1 176 ? -6.697 -0.506 14.562 1.00 95.88 176 LEU A C 1
ATOM 1355 O O . LEU A 1 176 ? -6.516 0.107 15.611 1.00 95.88 176 LEU A O 1
ATOM 1359 N N . GLN A 1 177 ? -7.728 -0.231 13.762 1.00 95.62 177 GLN A N 1
ATOM 1360 C CA . GLN A 1 177 ? -8.748 0.769 14.101 1.00 95.62 177 GLN A CA 1
ATOM 1361 C C . GLN A 1 177 ? -9.496 0.399 15.389 1.00 95.62 177 GLN A C 1
ATOM 1363 O O . GLN A 1 177 ? -9.773 1.272 16.211 1.00 95.62 177 GLN A O 1
ATOM 1368 N N . LEU A 1 178 ? -9.797 -0.890 15.577 1.00 92.62 178 LEU A N 1
ATOM 1369 C CA . LEU A 1 178 ? -10.405 -1.406 16.801 1.00 92.62 178 LEU A CA 1
ATOM 1370 C C . LEU A 1 178 ? -9.437 -1.342 17.984 1.00 92.62 178 LEU A C 1
ATOM 1372 O O . LEU A 1 178 ? -9.851 -0.943 19.065 1.00 92.62 178 LEU A O 1
ATOM 1376 N N . SER A 1 179 ? -8.149 -1.650 17.796 1.00 90.19 179 SER A N 1
ATOM 1377 C CA . SER A 1 179 ? -7.184 -1.657 18.902 1.00 90.19 179 SER A CA 1
ATOM 1378 C C . SER A 1 179 ? -7.020 -0.287 19.566 1.00 90.19 179 SER A C 1
ATOM 1380 O O . SER A 1 179 ? -6.743 -0.231 20.758 1.00 90.19 179 SER A O 1
ATOM 1382 N N . GLN A 1 180 ? -7.205 0.808 18.817 1.00 88.00 180 GLN A N 1
ATOM 1383 C CA . GLN A 1 180 ? -7.115 2.179 19.343 1.00 88.00 180 GLN A CA 1
ATOM 1384 C C . GLN A 1 180 ? -8.462 2.802 19.727 1.00 88.00 180 GLN A C 1
ATOM 1386 O O . GLN A 1 180 ? -8.503 3.932 20.208 1.00 88.00 180 GLN A O 1
ATOM 1391 N N . ASN A 1 181 ? -9.574 2.099 19.507 1.00 88.19 181 ASN A N 1
ATOM 1392 C CA . ASN A 1 181 ? -10.921 2.600 19.787 1.00 88.19 181 ASN A CA 1
ATOM 1393 C C . ASN A 1 181 ? -11.832 1.505 20.369 1.00 88.19 181 ASN A C 1
ATOM 1395 O O . ASN A 1 181 ? -13.040 1.501 20.128 1.00 88.19 181 ASN A O 1
ATOM 1399 N N . ALA A 1 182 ? -11.252 0.566 21.115 1.00 86.94 182 ALA A N 1
ATOM 1400 C CA . ALA A 1 182 ? -12.000 -0.467 21.811 1.00 86.94 182 ALA A CA 1
ATOM 1401 C C . ALA A 1 182 ? -12.772 0.149 22.983 1.00 86.94 182 ALA A C 1
ATOM 1403 O O . ALA A 1 182 ? -12.237 0.944 23.759 1.00 86.94 182 ALA A O 1
ATOM 1404 N N . LYS A 1 183 ? -14.041 -0.223 23.115 1.00 87.31 183 LYS A N 1
ATOM 1405 C CA . LYS A 1 183 ? -14.913 0.169 24.221 1.00 87.31 183 LYS A CA 1
ATOM 1406 C C . LYS A 1 183 ? -15.062 -0.997 25.187 1.00 87.31 183 LYS A C 1
ATOM 1408 O O . LYS A 1 183 ? -14.993 -2.157 24.795 1.00 87.31 183 LYS A O 1
ATOM 1413 N N . SER A 1 184 ? -15.379 -0.704 26.446 1.00 83.94 184 SER A N 1
ATOM 1414 C CA . SER A 1 184 ? -15.699 -1.747 27.432 1.00 83.94 184 SER A CA 1
ATOM 1415 C C . SER A 1 184 ? -16.883 -2.626 27.005 1.00 83.94 184 SER A C 1
ATOM 1417 O O . SER A 1 184 ? -16.953 -3.780 27.405 1.00 83.94 184 SER A O 1
ATOM 1419 N N . SER A 1 185 ? -17.786 -2.106 26.166 1.00 87.81 185 SER A N 1
ATOM 1420 C CA . SER A 1 185 ? -18.894 -2.863 25.569 1.00 87.81 185 SER A CA 1
ATOM 1421 C C . SER A 1 185 ? -18.457 -3.933 24.568 1.00 87.81 185 SER A C 1
ATOM 1423 O O . SER A 1 185 ? -19.236 -4.834 24.282 1.00 87.81 185 SER A O 1
ATOM 1425 N N . ASP A 1 186 ? -17.248 -3.825 24.016 1.00 85.88 186 ASP A N 1
ATOM 1426 C CA . ASP A 1 186 ? -16.742 -4.743 22.989 1.00 85.88 186 ASP A CA 1
ATOM 1427 C C . ASP A 1 186 ? -16.146 -6.017 23.617 1.00 85.88 186 ASP A C 1
ATOM 1429 O O . ASP A 1 186 ? -15.792 -6.966 22.918 1.00 85.88 186 ASP A O 1
ATOM 1433 N N . VAL A 1 187 ? -16.028 -6.041 24.947 1.00 84.75 187 VAL A N 1
ATOM 1434 C CA . VAL A 1 187 ? -15.482 -7.153 25.719 1.00 84.75 187 VAL A CA 1
ATOM 1435 C C . VAL A 1 187 ? -16.598 -8.169 25.993 1.00 84.75 187 VAL A C 1
ATOM 1437 O O . VAL A 1 187 ? -17.626 -7.798 26.563 1.00 84.75 187 VAL A O 1
ATOM 1440 N N . PRO A 1 188 ? -16.428 -9.453 25.617 1.00 86.94 188 PRO A N 1
ATOM 1441 C CA . PRO A 1 188 ? -17.413 -10.488 25.909 1.00 86.94 188 PRO A CA 1
ATOM 1442 C C . PRO A 1 188 ? -17.727 -10.590 27.406 1.00 86.94 188 PRO A C 1
ATOM 1444 O O . PRO A 1 188 ? -16.843 -10.453 28.256 1.00 86.94 188 PRO A O 1
ATOM 1447 N N . ALA A 1 189 ? -18.988 -10.879 27.733 1.00 85.50 189 ALA A N 1
ATOM 1448 C CA . ALA A 1 189 ? -19.421 -11.039 29.117 1.00 85.50 189 ALA A CA 1
ATOM 1449 C C . ALA A 1 189 ? -18.599 -12.127 29.835 1.00 85.50 189 ALA A C 1
ATOM 1451 O O . ALA A 1 189 ? -18.431 -13.231 29.319 1.00 85.50 189 ALA A O 1
ATOM 1452 N N . GLY A 1 190 ? -18.098 -11.808 31.032 1.00 83.19 190 GLY A N 1
ATOM 1453 C CA . GLY A 1 190 ? -17.264 -12.707 31.838 1.00 83.19 190 GLY A CA 1
ATOM 1454 C C . GLY A 1 190 ? -15.754 -12.586 31.601 1.00 83.19 190 GLY A C 1
ATOM 1455 O O . GLY A 1 190 ? -14.993 -13.258 32.291 1.00 83.19 190 GLY A O 1
ATOM 1456 N N . VAL A 1 191 ? -15.304 -11.727 30.680 1.00 84.75 191 VAL A N 1
ATOM 1457 C CA . VAL A 1 191 ? -13.877 -11.429 30.486 1.00 84.75 191 VAL A CA 1
ATOM 1458 C C . VAL A 1 191 ? -13.495 -10.181 31.286 1.00 84.75 191 VAL A C 1
ATOM 1460 O O . VAL A 1 191 ? -14.034 -9.098 31.067 1.00 84.75 191 VAL A O 1
ATOM 1463 N N . GLU A 1 192 ? -12.556 -10.325 32.222 1.00 82.56 192 GLU A N 1
ATOM 1464 C CA . GLU A 1 192 ? -12.033 -9.204 33.009 1.00 82.56 192 GLU A CA 1
ATOM 1465 C C . GLU A 1 192 ? -11.019 -8.386 32.190 1.00 82.56 192 GLU A C 1
ATOM 1467 O O . GLU A 1 192 ? -10.041 -8.924 31.664 1.00 82.56 192 GLU A O 1
ATOM 1472 N N . VAL A 1 193 ? -11.230 -7.068 32.100 1.00 82.50 193 VAL A N 1
ATOM 1473 C CA . VAL A 1 193 ? -10.277 -6.144 31.469 1.00 82.50 193 VAL A CA 1
ATOM 1474 C C . VAL A 1 193 ? -9.156 -5.836 32.454 1.00 82.50 193 VAL A C 1
ATOM 1476 O O . VAL A 1 193 ? -9.339 -5.079 33.407 1.00 82.50 193 VAL A O 1
ATOM 1479 N N . LYS A 1 194 ? -7.975 -6.402 32.206 1.00 83.44 194 LYS A N 1
ATOM 1480 C CA . LYS A 1 194 ? -6.780 -6.131 33.008 1.00 83.44 194 LYS A CA 1
ATOM 1481 C C . LYS A 1 194 ? -6.020 -4.902 32.486 1.00 83.44 194 LYS A C 1
ATOM 1483 O O . LYS A 1 194 ? -5.876 -4.754 31.271 1.00 83.44 194 LYS A O 1
ATOM 1488 N N . PRO A 1 195 ? -5.469 -4.048 33.369 1.00 84.00 195 PRO A N 1
ATOM 1489 C CA . PRO A 1 195 ? -4.541 -2.996 32.965 1.00 84.00 195 PRO A CA 1
ATOM 1490 C C . PRO A 1 195 ? -3.298 -3.574 32.278 1.00 84.00 195 PRO A C 1
ATOM 1492 O O . PRO A 1 195 ? -2.757 -4.588 32.722 1.00 84.00 195 PRO A O 1
ATOM 1495 N N . LEU A 1 196 ? -2.801 -2.898 31.237 1.00 80.88 196 LEU A N 1
ATOM 1496 C CA . LEU A 1 196 ? -1.620 -3.345 30.487 1.00 80.88 196 LEU A CA 1
ATOM 1497 C C . LEU A 1 196 ? -0.375 -3.481 31.380 1.00 80.88 196 LEU A C 1
ATOM 1499 O O . LEU A 1 196 ? 0.398 -4.418 31.207 1.00 80.88 196 LEU A O 1
ATOM 1503 N N . SER A 1 197 ? -0.215 -2.602 32.375 1.00 83.06 197 SER A N 1
ATOM 1504 C CA . SER A 1 197 ? 0.863 -2.686 33.370 1.00 83.06 197 SER A CA 1
ATOM 1505 C C . SER A 1 197 ? 0.830 -3.995 34.160 1.00 83.06 197 SER A C 1
ATOM 1507 O O . SER A 1 197 ? 1.865 -4.630 34.332 1.00 83.06 197 SER A O 1
ATOM 1509 N N . LYS A 1 198 ? -0.361 -4.458 34.561 1.00 84.25 198 LYS A N 1
ATOM 1510 C CA . LYS A 1 198 ? -0.520 -5.735 35.269 1.00 84.25 198 LYS A CA 1
ATOM 1511 C C . LYS A 1 198 ? -0.190 -6.934 34.386 1.00 84.25 198 LYS A C 1
ATOM 1513 O O . LYS A 1 198 ? 0.436 -7.877 34.852 1.00 84.25 198 LYS A O 1
ATOM 1518 N N . LEU A 1 199 ? -0.578 -6.895 33.111 1.00 83.75 199 LEU A N 1
ATOM 1519 C CA . LEU A 1 199 ? -0.222 -7.945 32.151 1.00 83.75 199 LEU A CA 1
ATOM 1520 C C . LEU A 1 199 ? 1.290 -7.996 31.893 1.00 83.75 199 LEU A C 1
ATOM 1522 O O . LEU A 1 199 ? 1.855 -9.081 31.790 1.00 83.75 199 LEU A O 1
ATOM 1526 N N . ALA A 1 200 ? 1.944 -6.835 31.804 1.00 83.44 200 ALA A N 1
ATOM 1527 C CA . ALA A 1 200 ? 3.393 -6.745 31.653 1.00 83.44 200 ALA A CA 1
ATOM 1528 C C . ALA A 1 200 ? 4.116 -7.362 32.864 1.00 83.44 200 ALA A C 1
ATOM 1530 O O . ALA A 1 200 ? 5.006 -8.191 32.682 1.00 83.44 200 ALA A O 1
ATOM 1531 N N . GLU A 1 201 ? 3.679 -7.042 34.086 1.00 84.44 201 GLU A N 1
ATOM 1532 C CA . GLU A 1 201 ? 4.193 -7.652 35.319 1.00 84.44 201 GLU A CA 1
ATOM 1533 C C . GLU A 1 201 ? 3.991 -9.179 35.343 1.00 84.44 201 GLU A C 1
ATOM 1535 O O . GLU A 1 201 ? 4.933 -9.915 35.636 1.00 84.44 201 GLU A O 1
ATOM 1540 N N . GLU A 1 202 ? 2.801 -9.674 34.971 1.00 86.62 202 GLU A N 1
ATOM 1541 C CA . GLU A 1 202 ? 2.500 -11.116 34.870 1.00 86.62 202 GLU A CA 1
ATOM 1542 C C . GLU A 1 202 ? 3.420 -11.842 33.867 1.00 86.62 202 GLU A C 1
ATOM 1544 O O . GLU A 1 202 ? 3.759 -13.008 34.066 1.00 86.62 202 GLU A O 1
ATOM 1549 N N . GLN A 1 203 ? 3.856 -11.158 32.805 1.00 86.44 203 GLN A N 1
ATOM 1550 C CA . GLN A 1 203 ? 4.781 -11.690 31.796 1.00 86.44 203 GLN A CA 1
ATOM 1551 C C . GLN A 1 203 ? 6.265 -11.490 32.150 1.00 86.44 203 GLN A C 1
ATOM 1553 O O . GLN A 1 203 ? 7.136 -11.771 31.326 1.00 86.44 203 GLN A O 1
ATOM 1558 N N . GLY A 1 204 ? 6.573 -11.009 33.358 1.00 86.19 204 GLY A N 1
ATOM 1559 C CA . GLY A 1 204 ? 7.945 -10.754 33.802 1.00 86.19 204 GLY A CA 1
ATOM 1560 C C . GLY A 1 204 ? 8.604 -9.553 33.117 1.00 86.19 204 GLY A C 1
ATOM 1561 O O . GLY A 1 204 ? 9.831 -9.449 33.103 1.00 86.19 204 GLY A O 1
ATOM 1562 N N . MET A 1 205 ? 7.813 -8.654 32.529 1.00 83.62 205 MET A N 1
ATOM 1563 C CA . MET A 1 205 ? 8.305 -7.420 31.925 1.00 83.62 205 MET A CA 1
ATOM 1564 C C . MET A 1 205 ? 8.422 -6.310 32.985 1.00 83.62 205 MET A C 1
ATOM 1566 O O . MET A 1 205 ? 7.656 -6.290 33.950 1.00 83.62 205 MET A O 1
ATOM 1570 N N . PRO A 1 206 ? 9.364 -5.360 32.829 1.00 80.62 206 PRO A N 1
ATOM 1571 C CA . PRO A 1 206 ? 9.504 -4.236 33.752 1.00 80.62 206 PRO A CA 1
ATOM 1572 C C . PRO A 1 206 ? 8.206 -3.427 33.890 1.00 80.62 206 PRO A C 1
ATOM 1574 O O . PRO A 1 206 ? 7.495 -3.232 32.909 1.00 80.62 206 PRO A O 1
ATOM 1577 N N . VAL A 1 207 ? 7.946 -2.859 35.072 1.00 69.50 207 VAL A N 1
ATOM 1578 C CA . VAL A 1 207 ? 6.732 -2.060 35.376 1.00 69.50 207 VAL A CA 1
ATOM 1579 C C . VAL A 1 207 ? 6.528 -0.892 34.393 1.00 69.50 207 VAL A C 1
ATOM 1581 O O . VAL A 1 207 ? 5.402 -0.523 34.070 1.00 69.50 207 VAL A O 1
ATOM 1584 N N . GLY A 1 208 ? 7.621 -0.332 33.863 1.00 72.75 208 GLY A N 1
ATOM 1585 C CA . GLY A 1 208 ? 7.597 0.732 32.854 1.00 72.75 208 GLY A CA 1
ATOM 1586 C C . GLY A 1 208 ? 7.449 0.262 31.401 1.00 72.75 208 GLY A C 1
ATOM 1587 O O . GLY A 1 208 ? 7.353 1.104 30.518 1.00 72.75 208 GLY A O 1
ATOM 1588 N N . PHE A 1 209 ? 7.430 -1.047 31.125 1.00 75.50 209 PHE A N 1
ATOM 1589 C CA . PHE A 1 209 ? 7.393 -1.596 29.761 1.00 75.50 209 PHE A CA 1
ATOM 1590 C C . PHE A 1 209 ? 6.131 -1.191 28.992 1.00 75.50 209 PHE A C 1
ATOM 1592 O O . PHE A 1 209 ? 6.183 -0.929 27.795 1.00 75.50 209 PHE A O 1
ATOM 1599 N N . ALA A 1 210 ? 5.002 -1.138 29.696 1.00 71.12 210 ALA A N 1
ATOM 1600 C CA . ALA A 1 210 ? 3.707 -0.727 29.162 1.00 71.12 210 ALA A CA 1
ATOM 1601 C C . ALA A 1 210 ? 3.489 0.799 29.183 1.00 71.12 210 ALA A C 1
ATOM 1603 O O . ALA A 1 210 ? 2.415 1.261 28.799 1.00 71.12 210 ALA A O 1
ATOM 1604 N N . GLY A 1 211 ? 4.458 1.564 29.696 1.00 70.44 211 GLY A N 1
ATOM 1605 C CA . GLY A 1 211 ? 4.424 3.022 29.701 1.00 70.44 211 GLY A CA 1
ATOM 1606 C C . GLY A 1 211 ? 4.830 3.613 28.352 1.00 70.44 211 GLY A C 1
ATOM 1607 O O . GLY A 1 211 ? 5.179 2.893 27.415 1.00 70.44 211 GLY A O 1
ATOM 1608 N N . ASP A 1 212 ? 4.803 4.941 28.257 1.00 66.12 212 ASP A N 1
ATOM 1609 C CA . ASP A 1 212 ? 5.257 5.639 27.057 1.00 66.12 212 ASP A CA 1
ATOM 1610 C C . ASP A 1 212 ? 6.725 5.299 26.763 1.00 66.12 212 ASP A C 1
ATOM 1612 O O . ASP A 1 212 ? 7.603 5.450 27.618 1.00 66.12 212 ASP A O 1
ATOM 1616 N N . TRP A 1 213 ? 6.999 4.844 25.536 1.00 56.94 213 TRP A N 1
ATOM 1617 C CA . TRP A 1 213 ? 8.361 4.579 25.084 1.00 56.94 213 TRP A CA 1
ATOM 1618 C C . TRP A 1 213 ? 9.131 5.900 24.998 1.00 56.94 213 TRP A C 1
ATOM 1620 O O . TRP A 1 213 ? 8.964 6.671 24.050 1.00 56.94 213 TRP A O 1
ATOM 1630 N N . SER A 1 214 ? 9.989 6.168 25.981 1.00 61.06 214 SER A N 1
ATOM 1631 C CA . SER A 1 214 ? 10.948 7.263 25.901 1.00 61.06 214 SER A CA 1
ATOM 1632 C C . SER A 1 214 ? 12.134 6.831 25.042 1.00 61.06 214 SER A C 1
ATOM 1634 O O . SER A 1 214 ? 12.692 5.746 25.206 1.00 61.06 214 SER A O 1
ATOM 1636 N N . VAL A 1 215 ? 12.524 7.674 24.086 1.00 57.31 215 VAL A N 1
ATOM 1637 C CA . VAL A 1 215 ? 13.769 7.460 23.344 1.00 57.31 215 VAL A CA 1
ATOM 1638 C C . VAL A 1 215 ? 14.940 7.576 24.329 1.00 57.31 215 VAL A C 1
ATOM 1640 O O . VAL A 1 215 ? 15.091 8.622 24.964 1.00 57.31 215 VAL A O 1
ATOM 1643 N N . PRO A 1 216 ? 15.756 6.523 24.521 1.00 55.19 216 PRO A N 1
ATOM 1644 C CA . PRO A 1 216 ? 16.879 6.605 25.438 1.00 55.19 216 PRO A CA 1
ATOM 1645 C C . PRO A 1 216 ? 17.879 7.644 24.924 1.00 55.19 216 PRO A C 1
ATOM 1647 O O . PRO A 1 216 ? 18.254 7.637 23.752 1.00 55.19 216 PRO A O 1
ATOM 1650 N N . ASN A 1 217 ? 18.346 8.515 25.820 1.00 58.56 217 ASN A N 1
ATOM 1651 C CA . ASN A 1 217 ? 19.281 9.615 25.537 1.00 58.56 217 ASN A CA 1
ATOM 1652 C C . ASN A 1 217 ? 20.714 9.131 25.187 1.00 58.56 217 ASN A C 1
ATOM 1654 O O . ASN A 1 217 ? 21.694 9.842 25.385 1.00 58.56 217 ASN A O 1
ATOM 1658 N N . THR A 1 218 ? 20.855 7.875 24.747 1.00 49.75 218 THR A N 1
ATOM 1659 C CA . THR A 1 218 ? 22.122 7.183 24.468 1.00 49.75 218 THR A CA 1
ATOM 1660 C C . THR A 1 218 ? 22.534 7.253 23.001 1.00 49.75 218 THR A C 1
ATOM 1662 O O . THR A 1 218 ? 23.649 6.864 22.660 1.00 49.75 218 THR A O 1
ATOM 1665 N N . THR A 1 219 ? 21.676 7.752 22.112 1.00 44.06 219 THR A N 1
ATOM 1666 C CA . THR A 1 219 ? 22.138 8.302 20.834 1.00 44.06 219 THR A CA 1
ATOM 1667 C C . THR A 1 219 ? 22.831 9.628 21.133 1.00 44.06 219 THR A C 1
ATOM 1669 O O . THR A 1 219 ? 22.217 10.493 21.751 1.00 44.06 219 THR A O 1
ATOM 1672 N N . GLY A 1 220 ? 24.109 9.761 20.751 1.00 48.00 220 GLY A N 1
ATOM 1673 C CA . GLY A 1 220 ? 24.914 10.979 20.930 1.00 48.00 220 GLY A CA 1
ATOM 1674 C C . GLY A 1 220 ? 24.181 12.258 20.502 1.00 48.00 220 GLY A C 1
ATOM 1675 O O . GLY A 1 220 ? 23.173 12.166 19.803 1.00 48.00 220 GLY A O 1
ATOM 1676 N N . PRO A 1 221 ? 24.671 13.433 20.938 1.00 42.31 221 PRO A N 1
ATOM 1677 C CA . PRO A 1 221 ? 23.859 14.611 21.224 1.00 42.31 221 PRO A CA 1
ATOM 1678 C C . PRO A 1 221 ? 22.755 14.807 20.195 1.00 42.31 221 PRO A C 1
ATOM 1680 O O . PRO A 1 221 ? 23.018 15.035 19.011 1.00 42.31 221 PRO A O 1
ATOM 1683 N N . ALA A 1 222 ? 21.518 14.716 20.684 1.00 41.59 222 ALA A N 1
ATOM 1684 C CA . ALA A 1 222 ? 20.368 15.254 19.994 1.00 41.59 222 ALA A CA 1
ATOM 1685 C C . ALA A 1 222 ? 20.742 16.640 19.453 1.00 41.59 222 ALA A C 1
ATOM 1687 O O . ALA A 1 222 ? 21.319 17.468 20.168 1.00 41.59 222 ALA A O 1
ATOM 1688 N N . ALA A 1 223 ? 20.425 16.886 18.182 1.00 37.94 223 ALA A N 1
ATOM 1689 C CA . ALA A 1 223 ? 20.332 18.250 17.685 1.00 37.94 223 ALA A CA 1
ATOM 1690 C C . ALA A 1 223 ? 19.521 19.069 18.710 1.00 37.94 223 ALA A C 1
ATOM 1692 O O . ALA A 1 223 ? 18.550 18.536 19.256 1.00 37.94 223 ALA A O 1
ATOM 1693 N N . PRO A 1 224 ? 19.954 20.298 19.036 1.00 37.00 224 PRO A N 1
ATOM 1694 C CA . PRO A 1 224 ? 19.566 20.959 20.270 1.00 37.00 224 PRO A CA 1
ATOM 1695 C C . PRO A 1 224 ? 18.048 21.038 20.406 1.00 37.00 224 PRO A C 1
ATOM 1697 O O . PRO A 1 224 ? 17.335 21.419 19.475 1.00 37.00 224 PRO A O 1
ATOM 1700 N N . GLU A 1 225 ? 17.597 20.653 21.596 1.00 36.53 225 GLU A N 1
ATOM 1701 C CA . GLU A 1 225 ? 16.244 20.800 22.105 1.00 36.53 225 GLU A CA 1
ATOM 1702 C C . GLU A 1 225 ? 15.718 22.197 21.758 1.00 36.53 225 GLU A C 1
ATOM 1704 O O . GLU A 1 225 ? 16.324 23.212 22.110 1.00 36.53 225 GLU A O 1
ATOM 1709 N N . VAL A 1 226 ? 14.617 22.252 21.002 1.00 35.62 226 VAL A N 1
ATOM 1710 C CA . VAL A 1 226 ? 13.951 23.509 20.659 1.00 35.62 226 VAL A CA 1
ATOM 1711 C C . VAL A 1 226 ? 13.463 24.127 21.964 1.00 35.62 226 VAL A C 1
ATOM 1713 O O . VAL A 1 226 ? 12.453 23.714 22.534 1.00 35.62 226 VAL A O 1
ATOM 1716 N N . ALA A 1 227 ? 14.228 25.101 22.450 1.00 32.44 227 ALA A N 1
ATOM 1717 C CA . ALA A 1 227 ? 13.894 25.89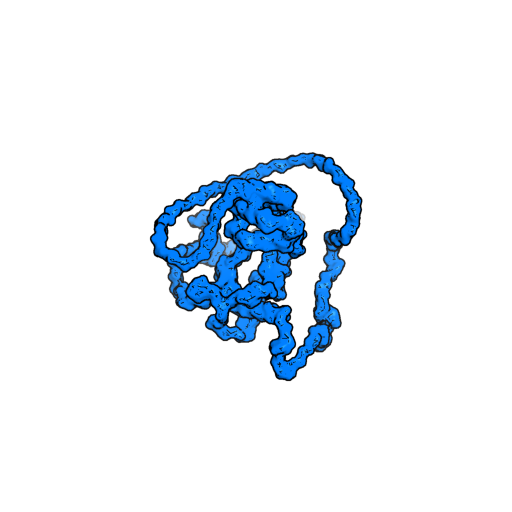4 23.613 1.00 32.44 227 ALA A CA 1
ATOM 1718 C C . ALA A 1 227 ? 12.512 26.539 23.435 1.00 32.44 227 ALA A C 1
ATOM 1720 O O . ALA A 1 227 ? 12.167 27.054 22.367 1.00 32.44 227 ALA A O 1
ATOM 1721 N N . LYS A 1 228 ? 11.725 26.529 24.516 1.00 32.75 228 LYS A N 1
ATOM 1722 C CA . LYS A 1 228 ? 10.515 27.350 24.646 1.00 32.75 228 LYS A CA 1
ATOM 1723 C C . LYS A 1 228 ? 10.851 28.833 24.389 1.00 32.75 228 LYS A C 1
ATOM 1725 O O . LYS A 1 228 ? 11.983 29.245 24.642 1.00 32.75 228 LYS A O 1
ATOM 1730 N N . PRO A 1 229 ? 9.893 29.634 23.887 1.00 31.61 229 PRO A N 1
ATOM 1731 C CA . PRO A 1 229 ? 10.193 30.918 23.272 1.00 31.61 229 PRO A CA 1
ATOM 1732 C C . PRO A 1 229 ? 10.671 31.930 24.311 1.00 31.61 229 PRO A C 1
ATOM 1734 O O . PRO A 1 229 ? 9.990 32.162 25.309 1.00 31.61 229 PRO A O 1
ATOM 1737 N N . VAL A 1 230 ? 11.816 32.554 24.034 1.00 30.31 230 VAL A N 1
ATOM 1738 C CA . VAL A 1 230 ? 12.266 33.777 24.701 1.00 30.31 230 VAL A CA 1
ATOM 1739 C C . VAL A 1 230 ? 12.301 34.901 23.667 1.00 30.31 230 VAL A C 1
ATOM 1741 O O . VAL A 1 230 ? 12.598 34.704 22.490 1.00 30.31 230 VAL A O 1
ATOM 1744 N N . GLU A 1 231 ? 11.888 36.054 24.156 1.00 26.78 231 GLU A N 1
ATOM 1745 C CA . GLU A 1 231 ? 11.497 37.292 23.505 1.00 26.78 231 GLU A CA 1
ATOM 1746 C C . GLU A 1 231 ? 12.605 37.967 22.668 1.00 26.78 231 GLU A C 1
ATOM 1748 O O . GLU A 1 231 ? 13.763 38.039 23.065 1.00 26.78 231 GLU A O 1
ATOM 1753 N N . SER A 1 232 ? 12.185 38.458 21.498 1.00 31.39 232 SER A N 1
ATOM 1754 C CA . SER A 1 232 ? 12.692 39.562 20.668 1.00 31.39 232 SER A CA 1
ATOM 1755 C C . SER A 1 232 ? 14.140 40.058 20.836 1.00 31.39 232 SER A C 1
ATOM 1757 O O . SER A 1 232 ? 14.439 40.817 21.753 1.00 31.39 232 SER A O 1
ATOM 1759 N N . ALA A 1 233 ? 14.972 39.839 19.809 1.00 26.86 233 ALA A N 1
ATOM 1760 C CA . ALA A 1 233 ? 15.989 40.808 19.380 1.00 26.86 233 ALA A CA 1
ATOM 1761 C C . ALA A 1 233 ? 16.404 40.569 17.914 1.00 26.86 233 ALA A C 1
ATOM 1763 O O . ALA A 1 233 ? 16.903 39.506 17.550 1.00 26.86 233 ALA A O 1
ATOM 1764 N N . THR A 1 234 ? 16.184 41.572 17.066 1.00 32.09 234 THR A N 1
ATOM 1765 C CA . THR A 1 234 ? 16.596 41.644 15.654 1.00 32.09 234 THR A CA 1
ATOM 1766 C C . THR A 1 234 ? 18.124 41.740 15.525 1.00 32.09 234 THR A C 1
ATOM 1768 O O . THR A 1 234 ? 18.743 42.444 16.325 1.00 32.09 234 THR A O 1
ATOM 1771 N N . PRO A 1 235 ? 18.740 41.147 14.481 1.00 28.66 235 PRO A N 1
ATOM 1772 C CA . PRO A 1 235 ? 19.610 41.985 13.649 1.00 28.66 235 PRO A CA 1
ATOM 1773 C C . PRO A 1 235 ? 19.584 41.702 12.131 1.00 28.66 235 PRO A C 1
ATOM 1775 O O . PRO A 1 235 ? 19.168 40.660 11.632 1.00 28.66 235 PRO A O 1
ATOM 1778 N N . THR A 1 236 ? 20.043 42.743 11.445 1.00 24.86 236 THR A N 1
ATOM 1779 C CA . THR A 1 236 ? 20.123 43.131 10.025 1.00 24.86 236 THR A CA 1
ATOM 1780 C C . THR A 1 236 ? 21.034 42.216 9.165 1.00 24.86 236 THR A C 1
ATOM 1782 O O . THR A 1 236 ? 21.847 41.480 9.724 1.00 24.86 236 THR A O 1
ATOM 1785 N N . PRO A 1 237 ? 20.937 42.239 7.812 1.00 29.25 237 PRO A N 1
ATOM 1786 C CA . PRO A 1 237 ? 21.485 41.205 6.937 1.00 29.25 237 PRO A CA 1
ATOM 1787 C C . PRO A 1 237 ? 22.889 41.535 6.411 1.00 29.25 237 PRO A C 1
ATOM 1789 O O . PRO A 1 237 ? 23.185 42.683 6.083 1.00 29.25 237 PRO A O 1
ATOM 1792 N N . THR A 1 238 ? 23.704 40.496 6.215 1.00 25.55 238 THR A N 1
ATOM 1793 C CA . THR A 1 238 ? 24.955 40.578 5.451 1.00 25.55 238 THR A CA 1
ATOM 1794 C C . THR A 1 238 ? 24.883 39.637 4.251 1.00 25.55 238 THR A C 1
ATOM 1796 O O . THR A 1 238 ? 24.722 38.426 4.383 1.00 25.55 238 THR A O 1
ATOM 1799 N N . THR A 1 239 ? 24.976 40.247 3.073 1.00 26.14 239 THR A N 1
ATOM 1800 C CA . THR A 1 239 ? 25.181 39.674 1.734 1.00 26.14 239 THR A CA 1
ATOM 1801 C C . THR A 1 239 ? 26.468 38.837 1.679 1.00 26.14 239 THR A C 1
ATOM 1803 O O . THR A 1 239 ? 27.407 39.101 2.425 1.00 26.14 239 THR A O 1
ATOM 1806 N N . THR A 1 240 ? 26.621 37.826 0.816 1.00 27.48 240 THR A N 1
ATOM 1807 C CA . THR A 1 240 ? 27.144 37.884 -0.580 1.00 27.48 240 THR A CA 1
ATOM 1808 C C . THR A 1 240 ? 27.323 36.404 -1.083 1.00 27.48 240 THR A C 1
ATOM 1810 O O . THR A 1 240 ? 27.005 35.490 -0.326 1.00 27.48 240 THR A O 1
ATOM 1813 N N . PRO A 1 241 ? 27.831 36.088 -2.298 1.00 31.08 241 PRO A N 1
ATOM 1814 C CA . PRO A 1 241 ? 27.081 35.819 -3.532 1.00 31.08 241 PRO A CA 1
ATOM 1815 C C . PRO A 1 241 ? 27.208 34.386 -4.118 1.00 31.08 241 PRO A C 1
ATOM 1817 O O . PRO A 1 241 ? 28.248 33.745 -4.040 1.00 31.08 241 PRO A O 1
ATOM 1820 N N . GLY A 1 242 ? 26.146 33.973 -4.822 1.00 25.70 242 GLY A N 1
ATOM 1821 C CA . GLY A 1 242 ? 26.128 33.415 -6.188 1.00 25.70 242 GLY A CA 1
ATOM 1822 C C . GLY A 1 242 ? 27.007 32.224 -6.597 1.00 25.70 242 GLY A C 1
ATOM 1823 O O . GLY A 1 242 ? 28.200 32.392 -6.805 1.00 25.70 242 GLY A O 1
ATOM 1824 N N . VAL A 1 243 ? 26.352 31.116 -6.976 1.00 28.41 243 VAL A N 1
ATOM 1825 C CA . VAL A 1 243 ? 26.642 30.367 -8.219 1.00 28.41 243 VAL A CA 1
ATOM 1826 C C . VAL A 1 243 ? 25.314 29.866 -8.815 1.00 28.41 243 VAL A C 1
ATOM 1828 O O . VAL A 1 243 ? 24.455 29.354 -8.099 1.00 28.41 243 VAL A 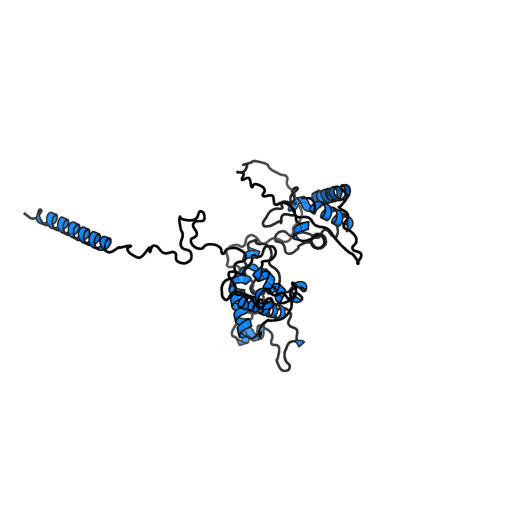O 1
ATOM 1831 N N . ALA A 1 244 ? 25.137 30.086 -10.119 1.00 30.00 244 ALA A N 1
ATOM 1832 C CA . ALA A 1 244 ? 23.945 29.807 -10.924 1.00 30.00 244 ALA A CA 1
ATOM 1833 C C . ALA A 1 244 ? 23.944 28.369 -11.520 1.00 30.00 244 ALA A C 1
ATOM 1835 O O . ALA A 1 244 ? 24.966 27.686 -11.453 1.00 30.00 244 ALA A O 1
ATOM 1836 N N . PRO A 1 245 ? 22.810 27.895 -12.084 1.00 30.92 245 PRO A N 1
ATOM 1837 C CA . PRO A 1 245 ? 22.469 26.476 -12.207 1.00 30.92 245 PRO A CA 1
ATOM 1838 C C . PRO A 1 245 ? 22.714 25.877 -13.603 1.00 30.92 245 PRO A C 1
ATOM 1840 O O . PRO A 1 245 ? 22.740 26.589 -14.604 1.00 30.92 245 PRO A O 1
ATOM 1843 N N . ALA A 1 246 ? 22.794 24.544 -13.673 1.00 26.56 246 ALA A N 1
ATOM 1844 C CA . ALA A 1 246 ? 22.677 23.790 -14.921 1.00 26.56 246 ALA A CA 1
ATOM 1845 C C . ALA A 1 246 ? 21.209 23.404 -15.166 1.00 26.56 246 ALA A C 1
ATOM 1847 O O . ALA A 1 246 ? 20.559 22.775 -14.329 1.00 26.56 246 ALA A O 1
ATOM 1848 N N . THR A 1 247 ? 20.695 23.833 -16.313 1.00 25.80 247 THR A N 1
ATOM 1849 C CA . THR A 1 247 ? 19.343 23.626 -16.827 1.00 25.80 247 THR A CA 1
ATOM 1850 C C . THR A 1 247 ? 19.169 22.234 -17.436 1.00 25.80 247 THR A C 1
ATOM 1852 O O . THR A 1 247 ? 20.086 21.684 -18.038 1.00 25.80 247 THR A O 1
ATOM 1855 N N . SER A 1 248 ? 17.955 21.692 -17.343 1.00 29.47 248 SER A N 1
ATOM 1856 C CA . SER A 1 248 ? 17.470 20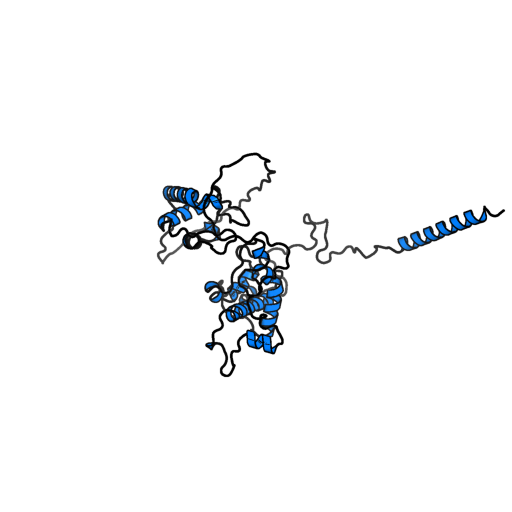.660 -18.261 1.00 29.47 248 SER A CA 1
ATOM 1857 C C . SER A 1 248 ? 16.012 20.962 -18.602 1.00 29.47 248 SER A C 1
ATOM 1859 O O . SER A 1 248 ? 15.134 20.932 -17.737 1.00 29.47 248 SER A O 1
ATOM 1861 N N . GLU A 1 249 ? 15.805 21.348 -19.859 1.00 25.69 249 GLU A N 1
ATOM 1862 C CA . GLU A 1 249 ? 14.519 21.496 -20.537 1.00 25.69 249 GLU A CA 1
ATOM 1863 C C . GLU A 1 249 ? 13.764 20.166 -20.555 1.00 25.69 249 GLU A C 1
ATOM 1865 O O . GLU A 1 249 ? 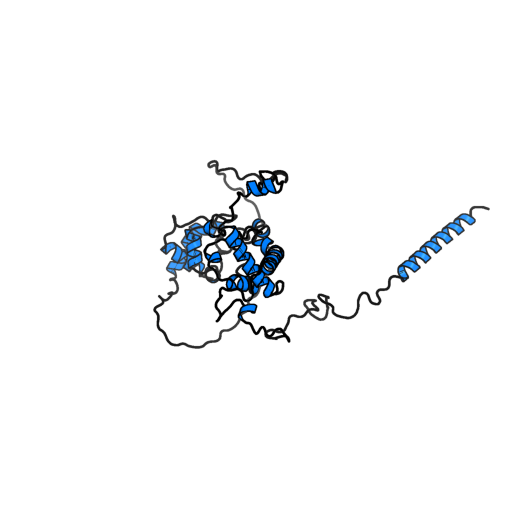14.328 19.135 -20.914 1.00 25.69 249 GLU A O 1
ATOM 1870 N N . ASN A 1 250 ? 12.462 20.194 -20.258 1.00 28.17 250 ASN A N 1
ATOM 1871 C CA . ASN A 1 250 ? 11.581 19.083 -20.594 1.00 28.17 250 ASN A CA 1
ATOM 1872 C C . ASN A 1 250 ? 10.448 19.575 -21.493 1.00 28.17 250 ASN A C 1
ATOM 1874 O O . ASN A 1 250 ? 9.698 20.491 -21.146 1.00 28.17 250 ASN A O 1
ATOM 1878 N N . GLN A 1 251 ? 10.378 18.972 -22.676 1.00 30.81 251 GLN A N 1
ATOM 1879 C CA . GLN A 1 251 ? 9.456 19.324 -23.740 1.00 30.81 251 GLN A CA 1
ATOM 1880 C C . GLN A 1 251 ? 8.077 18.691 -23.522 1.00 30.81 251 GLN A C 1
ATOM 1882 O O . GLN A 1 251 ? 7.914 17.571 -23.042 1.00 30.81 251 GLN A O 1
ATOM 1887 N N . LYS A 1 252 ? 7.081 19.486 -23.899 1.00 25.92 252 LYS A N 1
ATOM 1888 C CA . LYS A 1 252 ? 5.634 19.307 -23.807 1.00 25.92 252 LYS A CA 1
ATOM 1889 C C . LYS A 1 252 ? 5.132 18.237 -24.786 1.00 25.92 252 LYS A C 1
ATOM 1891 O O . LYS A 1 252 ? 5.356 18.362 -25.985 1.00 25.92 252 LYS A O 1
ATOM 1896 N N . ALA A 1 253 ? 4.376 17.254 -24.293 1.00 27.16 253 ALA A N 1
ATOM 1897 C CA . ALA A 1 253 ? 3.607 16.325 -25.122 1.00 27.16 253 ALA A CA 1
ATOM 1898 C C . ALA A 1 253 ? 2.117 16.713 -25.124 1.00 27.16 253 ALA A C 1
ATOM 1900 O O . ALA A 1 253 ? 1.445 16.705 -24.095 1.00 27.16 253 ALA A O 1
ATOM 1901 N N . THR A 1 254 ? 1.619 17.082 -26.300 1.00 25.08 254 THR A N 1
ATOM 1902 C CA . THR A 1 254 ? 0.218 17.383 -26.626 1.00 25.08 254 THR A CA 1
ATOM 1903 C C . THR A 1 254 ? -0.547 16.101 -26.963 1.00 25.08 254 THR A C 1
ATOM 1905 O O . THR A 1 254 ? -0.027 15.252 -27.677 1.00 25.08 254 THR A O 1
ATOM 1908 N N . THR A 1 255 ? -1.806 15.985 -26.527 1.00 25.58 255 THR A N 1
ATOM 1909 C CA . THR A 1 255 ? -2.777 14.998 -27.050 1.00 25.58 255 THR A CA 1
ATOM 1910 C C . THR A 1 255 ? -4.081 15.724 -27.425 1.00 25.58 255 THR A C 1
ATOM 1912 O O . THR A 1 255 ? -4.471 16.630 -26.684 1.00 25.58 255 THR A O 1
ATOM 1915 N N . PRO A 1 256 ? -4.739 15.399 -28.560 1.00 28.05 256 PRO A N 1
ATOM 1916 C CA . PRO A 1 256 ? -5.905 16.129 -29.053 1.00 28.05 256 PRO A CA 1
ATOM 1917 C C . PRO A 1 256 ? -7.247 15.576 -28.544 1.00 28.05 256 PRO A C 1
ATOM 1919 O O . PRO A 1 256 ? -7.371 14.423 -28.138 1.00 28.05 256 PRO A O 1
ATOM 1922 N N . ALA A 1 257 ? -8.244 16.459 -28.590 1.00 25.55 257 ALA A N 1
ATOM 1923 C CA . ALA A 1 257 ? -9.606 16.307 -28.095 1.00 25.55 257 ALA A CA 1
ATOM 1924 C C . ALA A 1 257 ? -10.505 15.409 -28.967 1.00 25.55 257 ALA A C 1
ATOM 1926 O O . ALA A 1 257 ? -10.383 15.393 -30.191 1.00 25.55 257 ALA A O 1
ATOM 1927 N N . VAL A 1 258 ? -11.487 14.763 -28.327 1.00 26.39 258 VAL A N 1
ATOM 1928 C CA . VAL A 1 258 ? -12.677 14.184 -28.969 1.00 26.39 258 VAL A CA 1
ATOM 1929 C C . VAL A 1 258 ? -13.923 14.812 -28.338 1.00 26.39 258 VAL A C 1
ATOM 1931 O O . VAL A 1 258 ? -14.083 14.834 -27.120 1.00 26.39 258 VAL A O 1
ATOM 1934 N N . THR A 1 259 ? -14.781 15.357 -29.194 1.00 28.97 259 THR A N 1
ATOM 1935 C CA . THR A 1 259 ? -16.110 15.925 -28.936 1.00 28.97 259 THR A CA 1
ATOM 1936 C C . THR A 1 259 ? -17.185 14.833 -28.884 1.00 28.97 259 THR A C 1
ATOM 1938 O O . THR A 1 259 ? -17.083 13.883 -29.656 1.00 28.97 259 THR A O 1
ATOM 1941 N N . LYS A 1 260 ? -18.243 15.001 -28.060 1.00 26.20 260 LYS A N 1
ATOM 1942 C CA . LYS A 1 260 ? -19.667 15.016 -28.496 1.00 26.20 260 LYS A CA 1
ATOM 1943 C C . LYS A 1 260 ? -20.682 15.252 -27.348 1.00 26.20 260 LYS A C 1
ATOM 1945 O O . LYS A 1 260 ? -20.650 14.574 -26.331 1.00 26.20 260 LYS A O 1
ATOM 1950 N N . GLU A 1 261 ? -21.550 16.234 -27.611 1.00 23.34 261 GLU A N 1
ATOM 1951 C CA . GLU A 1 261 ? -22.944 16.564 -27.226 1.00 23.34 261 GLU A CA 1
ATOM 1952 C C . GLU A 1 261 ? -23.775 15.831 -26.132 1.00 23.34 261 GLU A C 1
ATOM 1954 O O . GLU A 1 261 ? -23.735 14.615 -25.983 1.00 23.34 261 GLU A O 1
ATOM 1959 N N . ALA A 1 262 ? -24.637 16.639 -25.477 1.00 25.52 262 ALA A N 1
ATOM 1960 C CA . ALA A 1 262 ? -25.667 16.392 -24.438 1.00 25.52 262 ALA A CA 1
ATOM 1961 C C . ALA A 1 262 ? -26.972 15.714 -24.962 1.00 25.52 262 ALA A C 1
ATOM 1963 O O . ALA A 1 262 ? -27.124 15.583 -26.171 1.00 25.52 262 ALA A O 1
ATOM 1964 N N . ALA A 1 263 ? -27.970 15.241 -24.180 1.00 29.03 263 ALA A N 1
ATOM 1965 C CA . ALA A 1 263 ? -28.764 15.804 -23.050 1.00 29.03 263 ALA A CA 1
ATOM 1966 C C . ALA A 1 263 ? -29.635 14.680 -22.367 1.00 29.03 263 ALA A C 1
ATOM 1968 O O . ALA A 1 263 ? -29.491 13.540 -22.809 1.00 29.03 263 ALA A O 1
ATOM 1969 N N . PRO A 1 264 ? -30.587 14.896 -21.403 1.00 35.34 264 PRO A N 1
ATOM 1970 C CA . PRO A 1 264 ? -31.031 16.115 -20.707 1.00 35.34 264 PRO A CA 1
ATOM 1971 C C . PRO A 1 264 ? -31.108 16.029 -19.156 1.00 35.34 264 PRO A C 1
ATOM 1973 O O . PRO A 1 264 ? -30.831 15.019 -18.517 1.00 35.34 264 PRO A O 1
ATOM 1976 N N . ALA A 1 265 ? -31.468 17.174 -18.571 1.00 29.47 265 ALA A N 1
ATOM 1977 C CA . ALA A 1 265 ? -31.372 17.567 -17.170 1.00 29.47 265 ALA A CA 1
ATOM 1978 C C . ALA A 1 265 ? -32.579 17.196 -16.288 1.00 29.47 265 ALA A C 1
ATOM 1980 O O . ALA A 1 265 ? -33.706 17.286 -16.755 1.00 29.47 265 ALA A O 1
ATOM 1981 N N . THR A 1 266 ? -32.329 16.981 -14.987 1.00 28.59 266 THR A N 1
ATOM 1982 C CA . THR A 1 266 ? -33.017 17.670 -13.867 1.00 28.59 266 THR A CA 1
ATOM 1983 C C . THR A 1 266 ? -32.287 17.424 -12.539 1.00 28.59 266 THR A C 1
ATOM 1985 O O . THR A 1 266 ? -32.402 16.346 -11.971 1.00 28.59 266 THR A O 1
ATOM 1988 N N . ALA A 1 267 ? -31.572 18.438 -12.038 1.00 31.00 267 ALA A N 1
ATOM 1989 C CA . ALA A 1 267 ? -31.457 18.825 -10.620 1.00 31.00 267 ALA A CA 1
ATOM 1990 C C . ALA A 1 267 ? -30.498 20.028 -10.531 1.00 31.00 267 ALA A C 1
ATOM 1992 O O . ALA A 1 267 ? -29.357 19.952 -10.979 1.00 31.00 267 ALA A O 1
ATOM 1993 N N . LYS A 1 268 ? -30.977 21.165 -10.009 1.00 31.72 268 LYS A N 1
ATOM 1994 C CA . LY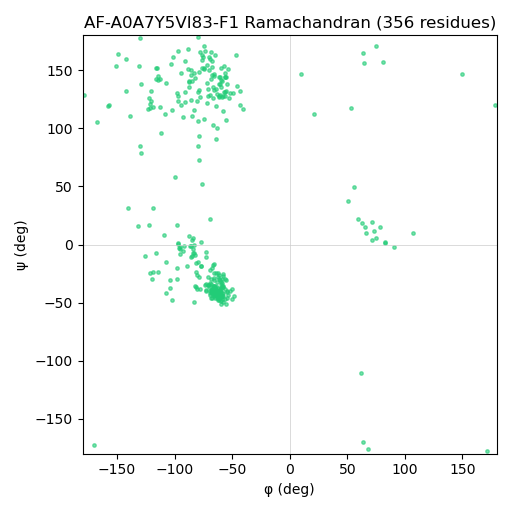S A 1 268 ? -30.250 22.444 -9.932 1.00 31.72 268 LYS A CA 1
ATOM 1995 C C . LYS A 1 268 ? -28.905 22.295 -9.208 1.00 31.72 268 LYS A C 1
ATOM 1997 O O . LYS A 1 268 ? -28.866 22.229 -7.984 1.00 31.72 268 LYS A O 1
ATOM 2002 N N . THR A 1 269 ? -27.812 22.350 -9.960 1.00 28.12 269 THR A N 1
ATOM 2003 C CA . THR A 1 269 ? -26.487 22.717 -9.449 1.00 28.12 269 THR A CA 1
ATOM 2004 C C . THR A 1 269 ? -26.278 24.196 -9.749 1.00 28.12 269 THR A C 1
ATOM 2006 O O . THR A 1 269 ? -26.467 24.632 -10.886 1.00 28.12 269 THR A O 1
ATOM 2009 N N . ALA A 1 270 ? -25.925 24.986 -8.734 1.00 30.88 270 ALA A N 1
ATOM 2010 C CA . ALA A 1 270 ? -25.416 26.332 -8.949 1.00 30.88 270 ALA A CA 1
ATOM 2011 C C . ALA A 1 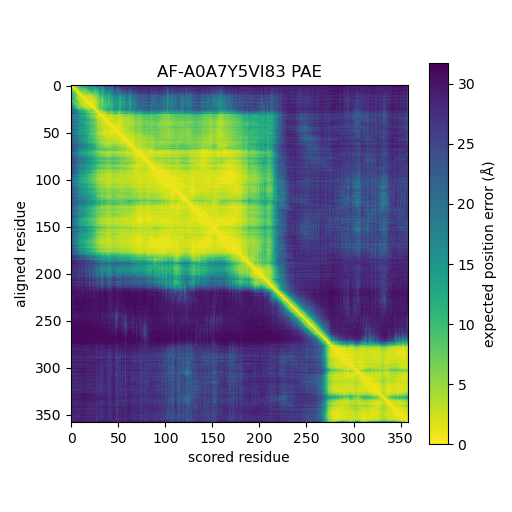270 ? -24.165 26.221 -9.832 1.00 30.88 270 ALA A C 1
ATOM 2013 O O . ALA A 1 270 ? -23.186 25.574 -9.461 1.00 30.88 270 ALA A O 1
ATOM 2014 N N . ALA A 1 271 ? -24.249 26.773 -11.039 1.00 29.31 271 ALA A N 1
ATOM 2015 C CA . ALA A 1 271 ? -23.164 26.765 -11.999 1.00 29.31 271 ALA A CA 1
ATOM 2016 C C . ALA A 1 271 ? -21.958 27.514 -11.419 1.00 29.31 271 ALA A C 1
ATOM 2018 O O . ALA A 1 271 ? -22.076 28.666 -11.002 1.00 29.31 271 ALA A O 1
ATOM 2019 N N . LEU A 1 272 ? -20.796 26.861 -11.428 1.00 37.69 272 LEU A N 1
ATOM 2020 C CA . LEU A 1 272 ? -19.500 27.501 -11.233 1.00 37.69 272 LEU A CA 1
ATOM 2021 C C . LEU A 1 272 ? -19.266 28.462 -12.407 1.00 37.69 272 LEU A C 1
ATOM 2023 O O . LEU A 1 272 ? -18.763 28.080 -13.463 1.00 37.69 272 LEU A O 1
ATOM 2027 N N . THR A 1 273 ? -19.676 29.717 -12.244 1.00 45.91 273 THR A N 1
ATOM 2028 C CA . THR A 1 273 ? -19.198 30.822 -13.075 1.00 45.91 273 THR A CA 1
ATOM 2029 C C . THR A 1 273 ? -17.677 30.870 -12.985 1.00 45.91 273 THR A C 1
ATOM 2031 O O . THR A 1 273 ? -17.128 30.831 -11.883 1.00 45.91 273 THR A O 1
ATOM 2034 N N . LYS A 1 274 ? -16.989 30.955 -14.134 1.00 54.81 274 LYS A N 1
ATOM 2035 C CA . LYS A 1 274 ? -15.547 31.242 -14.163 1.00 54.81 274 LYS A CA 1
ATOM 2036 C C . LYS A 1 274 ? -15.284 32.470 -13.274 1.00 54.81 274 LYS A C 1
ATOM 2038 O O . LYS A 1 274 ? -16.007 33.457 -13.436 1.00 54.81 274 LYS A O 1
ATOM 2043 N N . PRO A 1 275 ? -14.316 32.412 -12.345 1.00 64.62 275 PRO A N 1
ATOM 2044 C CA . PRO A 1 275 ? -14.051 33.523 -11.439 1.00 64.62 275 PRO A CA 1
ATOM 2045 C C . PRO A 1 275 ? -13.700 34.780 -12.240 1.00 64.62 275 PRO A C 1
ATOM 2047 O O . PRO A 1 275 ? -13.027 34.693 -13.274 1.00 64.62 275 PRO A O 1
ATOM 2050 N N . LYS A 1 276 ? -14.191 35.944 -11.803 1.00 77.62 276 LYS A N 1
ATOM 2051 C CA . LYS A 1 276 ? -13.927 37.209 -12.497 1.00 77.62 276 LYS A CA 1
ATOM 2052 C C . LYS A 1 276 ? -12.440 37.551 -12.356 1.00 77.62 276 LYS A C 1
ATOM 2054 O O . LYS A 1 276 ? -11.787 37.165 -11.389 1.00 77.62 276 LYS A O 1
ATOM 2059 N N . SER A 1 277 ? -11.884 38.296 -13.312 1.00 76.50 277 SER A N 1
ATOM 2060 C CA . SER A 1 277 ? -10.469 38.708 -13.278 1.00 76.50 277 SER A CA 1
ATOM 2061 C C . SER A 1 277 ? -10.112 39.518 -12.026 1.00 76.50 277 SER A C 1
ATOM 2063 O O . SER A 1 277 ? -8.981 39.456 -11.552 1.00 76.50 277 SER A O 1
ATOM 2065 N N . GLU A 1 278 ? -11.086 40.249 -11.485 1.00 81.88 278 GLU A N 1
ATOM 2066 C CA . GLU A 1 278 ? -10.978 40.996 -10.231 1.00 81.88 278 GLU A CA 1
ATOM 2067 C C . GLU A 1 278 ? -10.815 40.066 -9.017 1.00 81.88 278 GLU A C 1
ATOM 2069 O O . GLU A 1 278 ? -9.919 40.280 -8.203 1.00 81.88 278 GLU A O 1
ATOM 2074 N N . ASP A 1 279 ? -11.571 38.965 -8.962 1.00 86.75 279 ASP A N 1
ATOM 2075 C CA . ASP A 1 279 ? -11.494 37.952 -7.898 1.00 86.75 279 ASP A CA 1
ATOM 2076 C C . ASP A 1 279 ? -10.120 37.259 -7.889 1.00 86.75 279 ASP A C 1
ATOM 2078 O O . ASP A 1 279 ? -9.528 37.012 -6.839 1.00 86.75 279 ASP A O 1
ATOM 2082 N N . ILE A 1 280 ? -9.563 36.989 -9.076 1.00 90.44 280 ILE A N 1
ATOM 2083 C CA . ILE A 1 280 ? -8.217 36.416 -9.233 1.00 90.44 280 ILE A CA 1
ATOM 2084 C C . ILE A 1 280 ? -7.145 37.417 -8.779 1.00 90.44 280 ILE A C 1
ATOM 2086 O O . ILE A 1 280 ? -6.174 37.031 -8.124 1.00 90.44 280 ILE A O 1
ATOM 2090 N N . ALA A 1 281 ? -7.302 38.703 -9.106 1.00 91.19 281 ALA A N 1
ATOM 2091 C CA . ALA A 1 281 ? -6.372 39.749 -8.687 1.00 91.19 281 ALA A CA 1
ATOM 2092 C C . ALA A 1 281 ? -6.392 39.948 -7.161 1.00 91.19 281 ALA A C 1
ATOM 2094 O O . ALA A 1 281 ? -5.327 40.005 -6.539 1.00 91.19 281 ALA A O 1
ATOM 2095 N N . ALA A 1 282 ? -7.580 39.965 -6.550 1.00 92.31 282 ALA A N 1
ATOM 2096 C CA . ALA A 1 282 ? -7.751 39.995 -5.100 1.00 92.31 282 ALA A CA 1
ATOM 2097 C C . ALA A 1 282 ? -7.142 38.747 -4.438 1.00 92.31 282 ALA A C 1
ATOM 2099 O O . ALA A 1 282 ? -6.378 38.855 -3.480 1.00 92.31 282 ALA A O 1
ATOM 2100 N N . GLY A 1 283 ? -7.379 37.563 -5.009 1.00 94.12 283 GLY A N 1
ATOM 2101 C CA . GLY A 1 283 ? -6.792 36.307 -4.544 1.00 94.12 283 GLY A CA 1
ATOM 2102 C C . GLY A 1 283 ? -5.267 36.294 -4.604 1.00 94.12 283 GLY A C 1
ATOM 2103 O O . GLY A 1 283 ? -4.609 35.832 -3.669 1.00 94.12 283 GLY A O 1
ATOM 2104 N N . LYS A 1 284 ? -4.687 36.861 -5.669 1.00 95.31 284 LYS A N 1
ATOM 2105 C CA . LYS A 1 284 ? -3.237 37.041 -5.806 1.00 95.31 284 LYS A CA 1
ATOM 2106 C C . LYS A 1 284 ? -2.683 37.971 -4.732 1.00 95.31 284 LYS A C 1
ATOM 2108 O O . LYS A 1 284 ? -1.630 37.673 -4.174 1.00 95.31 284 LYS A O 1
ATOM 2113 N N . ALA A 1 285 ? -3.368 39.073 -4.428 1.00 95.06 285 ALA A N 1
ATOM 2114 C CA . ALA A 1 285 ? -2.953 39.991 -3.370 1.00 95.06 285 ALA A CA 1
ATOM 2115 C C . ALA A 1 285 ? -2.957 39.293 -1.999 1.00 95.06 285 ALA A C 1
ATOM 2117 O O . ALA A 1 285 ? -1.945 39.316 -1.294 1.00 95.06 285 ALA A O 1
ATOM 2118 N N . THR A 1 286 ? -4.034 38.570 -1.677 1.00 95.06 286 THR A N 1
ATOM 2119 C CA . THR A 1 286 ? -4.141 37.756 -0.456 1.00 95.06 286 THR A CA 1
ATOM 2120 C C . THR A 1 286 ? -3.028 36.711 -0.373 1.00 95.06 286 THR A C 1
ATOM 2122 O O . THR A 1 286 ? -2.392 36.570 0.674 1.00 95.06 286 THR A O 1
ATOM 2125 N N . TYR A 1 287 ? -2.738 36.020 -1.480 1.00 96.00 287 TYR A N 1
ATOM 2126 C CA . TYR A 1 287 ? -1.653 35.043 -1.567 1.00 96.00 287 TYR A CA 1
ATOM 2127 C C . TYR A 1 287 ? -0.281 35.673 -1.309 1.00 96.00 287 TYR A C 1
ATOM 2129 O O . TYR A 1 287 ? 0.516 35.148 -0.527 1.00 96.00 287 TYR A O 1
ATOM 2137 N N . MET A 1 288 ? 0.008 36.802 -1.957 1.00 95.62 288 MET A N 1
ATOM 2138 C CA . MET A 1 288 ? 1.298 37.471 -1.820 1.00 95.62 288 MET A CA 1
ATOM 2139 C C . MET A 1 288 ? 1.516 37.989 -0.401 1.00 95.62 288 MET A C 1
ATOM 2141 O O . MET A 1 288 ? 2.622 37.851 0.112 1.00 95.62 288 MET A O 1
ATOM 2145 N N . ALA A 1 289 ? 0.466 38.490 0.251 1.00 95.25 289 ALA A N 1
ATOM 2146 C CA . ALA A 1 289 ? 0.541 39.002 1.613 1.00 95.25 289 ALA A CA 1
ATOM 2147 C C . ALA A 1 289 ? 0.689 37.904 2.683 1.00 95.25 289 ALA A C 1
ATOM 2149 O O . ALA A 1 289 ? 1.357 38.126 3.689 1.00 95.25 289 ALA A O 1
ATOM 2150 N N . ASN A 1 290 ? 0.077 36.729 2.487 1.00 94.31 290 ASN A N 1
ATOM 2151 C CA . ASN A 1 290 ? -0.083 35.744 3.568 1.00 94.31 290 ASN A CA 1
ATOM 2152 C C . ASN A 1 290 ? 0.598 34.391 3.319 1.00 94.31 290 ASN A C 1
ATOM 2154 O O . ASN A 1 290 ? 0.883 33.669 4.271 1.00 94.31 290 ASN A O 1
ATOM 2158 N N . CYS A 1 291 ? 0.836 34.016 2.062 1.00 94.38 291 CYS A N 1
ATOM 2159 C CA . CYS A 1 291 ? 1.211 32.646 1.691 1.00 94.38 291 CYS A CA 1
ATOM 2160 C C . CYS A 1 291 ? 2.587 32.561 1.015 1.00 94.38 291 CYS A C 1
ATOM 2162 O O . CYS A 1 291 ? 3.275 31.545 1.136 1.00 94.38 291 CYS A O 1
ATOM 2164 N N . SER A 1 292 ? 2.994 33.619 0.306 1.00 94.19 292 SER A N 1
ATOM 2165 C CA . SER A 1 292 ? 4.205 33.645 -0.527 1.00 94.19 292 SER A CA 1
ATOM 2166 C C . SER A 1 292 ? 5.508 33.437 0.250 1.00 94.19 292 SER A C 1
ATOM 2168 O O . SER A 1 292 ? 6.452 32.880 -0.302 1.00 94.19 292 SER A O 1
ATOM 2170 N N . VAL A 1 293 ? 5.546 33.811 1.533 1.00 91.75 293 VAL A N 1
ATOM 2171 C CA . VAL A 1 293 ? 6.720 33.643 2.408 1.00 91.75 293 VAL A CA 1
ATOM 2172 C C . VAL A 1 293 ? 7.145 32.176 2.496 1.00 91.75 293 VAL A C 1
ATOM 2174 O O . VAL A 1 293 ? 8.334 31.873 2.503 1.00 91.75 293 VAL A O 1
ATOM 2177 N N . CYS A 1 294 ? 6.178 31.258 2.508 1.00 92.81 294 CYS A N 1
ATOM 2178 C CA . CYS A 1 294 ? 6.441 29.825 2.586 1.00 92.81 294 CYS A CA 1
ATOM 2179 C C . CYS A 1 294 ? 6.297 29.153 1.217 1.00 92.81 294 CYS A C 1
ATOM 2181 O O . CYS A 1 294 ? 7.163 28.390 0.791 1.00 92.81 294 CYS A O 1
ATOM 2183 N N . HIS A 1 295 ? 5.212 29.442 0.497 1.00 94.31 295 HIS A N 1
ATOM 2184 C CA . HIS A 1 295 ? 4.905 28.772 -0.768 1.00 94.31 295 HIS A CA 1
ATOM 2185 C C . HIS A 1 295 ? 5.588 29.400 -1.990 1.00 94.31 295 HIS A C 1
ATOM 2187 O O . HIS A 1 295 ? 5.392 28.925 -3.109 1.00 94.31 295 HIS A O 1
ATOM 2193 N N . GLN A 1 296 ? 6.429 30.415 -1.770 1.00 92.81 296 GLN A N 1
ATOM 2194 C CA . GLN A 1 296 ? 7.129 31.209 -2.780 1.00 92.81 296 GLN A CA 1
ATOM 2195 C C . GLN A 1 296 ? 6.169 32.016 -3.668 1.00 92.81 296 GLN A C 1
ATOM 2197 O O . GLN A 1 296 ? 5.000 31.670 -3.848 1.00 92.81 296 GLN A O 1
ATOM 2202 N N . ALA A 1 297 ? 6.643 33.111 -4.264 1.00 92.81 297 ALA A N 1
ATOM 2203 C CA . ALA A 1 297 ? 5.807 33.954 -5.127 1.00 92.81 297 ALA A CA 1
ATOM 2204 C C . ALA A 1 297 ? 5.204 33.165 -6.309 1.00 92.81 297 ALA A C 1
ATOM 2206 O O . ALA A 1 297 ? 4.047 33.365 -6.674 1.00 92.81 297 ALA A O 1
ATOM 2207 N N . ALA A 1 298 ? 5.969 32.210 -6.846 1.00 91.56 298 ALA A N 1
ATOM 2208 C CA . ALA A 1 298 ? 5.571 31.355 -7.960 1.00 91.56 298 ALA A CA 1
ATOM 2209 C C . ALA A 1 298 ? 4.734 30.125 -7.556 1.00 91.56 298 ALA A C 1
ATOM 2211 O O . ALA A 1 298 ? 4.433 29.302 -8.416 1.00 91.56 298 ALA A O 1
ATOM 2212 N N . ARG A 1 299 ? 4.345 29.977 -6.278 1.00 94.00 299 ARG A N 1
ATOM 2213 C CA . ARG A 1 299 ? 3.586 28.815 -5.758 1.00 94.00 299 ARG A CA 1
ATOM 2214 C C . ARG A 1 299 ? 4.357 27.491 -5.788 1.00 94.00 299 ARG A C 1
ATOM 2216 O O . ARG A 1 299 ? 3.780 26.440 -5.527 1.00 94.00 299 ARG A O 1
ATOM 2223 N N . THR A 1 300 ? 5.651 27.519 -6.073 1.00 92.75 300 THR A N 1
ATOM 2224 C CA . THR A 1 300 ? 6.529 26.345 -6.178 1.00 92.75 300 THR A CA 1
ATOM 2225 C C . THR A 1 300 ? 6.789 25.660 -4.836 1.00 92.75 300 THR A C 1
ATOM 2227 O O . THR A 1 300 ? 7.067 24.462 -4.813 1.00 92.75 300 THR A O 1
ATOM 2230 N N . GLY A 1 301 ? 6.626 26.371 -3.717 1.00 89.88 301 GLY A N 1
ATOM 2231 C CA . GLY A 1 301 ? 6.948 25.859 -2.385 1.00 89.88 301 GLY A CA 1
ATOM 2232 C C . GLY A 1 301 ? 8.434 25.548 -2.212 1.00 89.88 301 GLY A C 1
ATOM 2233 O O . GLY A 1 301 ? 9.259 25.872 -3.060 1.00 89.88 301 GLY A O 1
ATOM 2234 N N . LEU A 1 302 ? 8.775 24.893 -1.105 1.00 85.56 302 LEU A N 1
ATOM 2235 C CA . LEU A 1 302 ? 10.128 24.426 -0.808 1.00 85.56 302 LEU A CA 1
ATOM 2236 C C . LEU A 1 302 ? 10.087 22.939 -0.418 1.00 85.56 302 LEU A C 1
ATOM 2238 O O . LEU A 1 302 ? 10.101 22.607 0.773 1.00 85.56 302 LEU A O 1
ATOM 2242 N N . PRO A 1 303 ? 9.978 22.024 -1.399 1.00 79.75 303 PRO A N 1
ATOM 2243 C CA . PRO A 1 303 ? 9.979 20.592 -1.127 1.00 79.75 303 PRO A CA 1
ATOM 2244 C C . PRO A 1 303 ? 11.288 20.138 -0.447 1.00 79.75 303 PRO A C 1
ATOM 2246 O O . PRO A 1 303 ? 12.350 20.661 -0.782 1.00 79.75 303 PRO A O 1
ATOM 2249 N N . PRO A 1 304 ? 11.240 19.169 0.490 1.00 75.69 304 PRO A N 1
ATOM 2250 C CA . PRO A 1 304 ? 10.059 18.397 0.892 1.00 75.69 304 PRO A CA 1
ATOM 2251 C C . PRO A 1 304 ? 9.177 19.076 1.957 1.00 75.69 304 PRO A C 1
ATOM 2253 O O . PRO A 1 304 ? 8.076 18.602 2.226 1.00 75.69 304 PRO A O 1
ATOM 2256 N N . ASN A 1 305 ? 9.633 20.177 2.560 1.00 81.19 305 ASN A N 1
ATOM 2257 C CA . ASN A 1 305 ? 9.039 20.723 3.785 1.00 81.19 305 ASN A CA 1
ATOM 2258 C C . ASN A 1 305 ? 7.797 21.595 3.542 1.00 81.19 305 ASN A C 1
ATOM 2260 O O . ASN A 1 305 ? 6.864 21.553 4.340 1.00 81.19 305 ASN A O 1
ATOM 2264 N N . ILE A 1 306 ? 7.765 22.366 2.450 1.00 88.50 306 ILE A N 1
ATOM 2265 C CA . ILE A 1 306 ? 6.618 23.199 2.066 1.00 88.50 306 ILE A CA 1
ATOM 2266 C C . ILE A 1 306 ? 6.142 22.760 0.676 1.00 88.50 306 ILE A C 1
ATOM 2268 O O . ILE A 1 306 ? 6.902 22.871 -0.289 1.00 88.50 306 ILE A O 1
ATOM 2272 N N . PRO A 1 307 ? 4.906 22.251 0.530 1.00 88.19 307 PRO A N 1
ATOM 2273 C CA . PRO A 1 307 ? 4.440 21.707 -0.739 1.00 88.19 307 PRO A CA 1
ATOM 2274 C C . PRO A 1 307 ? 4.230 22.796 -1.800 1.00 88.19 307 PRO A C 1
ATOM 2276 O O . PRO A 1 307 ? 3.846 23.928 -1.491 1.00 88.19 307 PRO A O 1
ATOM 2279 N N . SER A 1 308 ? 4.407 22.412 -3.068 1.00 92.38 308 SER A N 1
ATOM 2280 C CA . SER A 1 308 ? 4.004 23.226 -4.219 1.00 92.38 308 SER A CA 1
ATOM 2281 C C . SER A 1 308 ? 2.483 23.365 -4.274 1.00 92.38 308 SER A C 1
ATOM 2283 O O . SER A 1 308 ? 1.755 22.367 -4.177 1.00 92.38 308 SER A O 1
ATOM 2285 N N . LEU A 1 309 ? 2.023 24.596 -4.479 1.00 94.19 309 LEU A N 1
ATOM 2286 C CA . LEU A 1 309 ? 0.630 24.962 -4.711 1.00 94.19 309 LEU A CA 1
ATOM 2287 C C . LEU A 1 309 ? 0.294 25.117 -6.203 1.00 94.19 309 LEU A C 1
ATOM 2289 O O . LEU A 1 309 ? -0.858 25.379 -6.538 1.00 94.19 309 LEU A O 1
ATOM 2293 N N . VAL A 1 310 ? 1.252 24.910 -7.111 1.00 93.50 310 VAL A N 1
ATOM 2294 C CA . VAL A 1 310 ? 0.967 24.870 -8.555 1.00 93.50 310 VAL A CA 1
ATOM 2295 C C . VAL A 1 310 ? -0.021 23.731 -8.843 1.00 93.50 310 VAL A C 1
ATOM 2297 O O . VAL A 1 310 ? 0.154 22.603 -8.363 1.00 93.50 310 VAL A O 1
ATOM 2300 N N . GLY A 1 311 ? -1.109 24.040 -9.555 1.00 90.25 311 GLY A N 1
ATOM 2301 C CA . GLY A 1 311 ? -2.175 23.086 -9.884 1.00 90.25 311 GLY A CA 1
ATOM 2302 C C . GLY A 1 311 ? -2.868 22.455 -8.668 1.00 90.25 311 GLY A C 1
ATOM 2303 O O . GLY A 1 311 ? -3.398 21.348 -8.763 1.00 90.25 311 GLY A O 1
ATOM 2304 N N . ILE A 1 312 ? -2.819 23.087 -7.488 1.00 92.94 312 ILE A N 1
ATOM 2305 C CA . ILE A 1 312 ? -3.341 22.477 -6.256 1.00 92.94 312 ILE A CA 1
ATOM 2306 C C . ILE A 1 312 ? -4.859 22.291 -6.290 1.00 92.94 312 ILE A C 1
ATOM 2308 O O . ILE A 1 312 ? -5.343 21.259 -5.831 1.00 92.94 312 ILE A O 1
ATOM 2312 N N . VAL A 1 313 ? -5.600 23.224 -6.896 1.00 91.94 313 VAL A N 1
ATOM 2313 C CA . VAL A 1 313 ? -7.067 23.142 -7.001 1.00 91.94 313 VAL A CA 1
ATOM 2314 C C . VAL A 1 313 ? -7.493 21.884 -7.755 1.00 91.94 313 VAL A C 1
ATOM 2316 O O . VAL A 1 313 ? -8.371 21.170 -7.281 1.00 91.94 313 VAL A O 1
ATOM 2319 N N . GLY A 1 314 ? -6.814 21.546 -8.856 1.00 87.69 314 GLY A N 1
ATOM 2320 C CA . GLY A 1 314 ? -7.079 20.314 -9.605 1.00 87.69 314 GLY A CA 1
ATOM 2321 C C . GLY A 1 314 ? -6.686 19.036 -8.854 1.00 87.69 314 GLY A C 1
ATOM 2322 O O . GLY A 1 314 ? -7.317 18.002 -9.041 1.00 87.69 314 GLY A O 1
ATOM 2323 N N . ARG A 1 315 ? -5.673 19.095 -7.976 1.00 89.81 315 ARG A N 1
ATOM 2324 C CA . ARG A 1 315 ? -5.173 17.921 -7.236 1.00 89.81 315 ARG A CA 1
ATOM 2325 C C . ARG A 1 315 ? -5.987 17.564 -5.996 1.00 89.81 315 ARG A C 1
ATOM 2327 O O . ARG A 1 315 ? -6.072 16.386 -5.668 1.00 89.81 315 ARG A O 1
ATOM 2334 N N . VAL A 1 316 ? -6.500 18.549 -5.256 1.00 87.38 316 VAL A N 1
ATOM 2335 C CA . VAL A 1 316 ? -7.167 18.297 -3.959 1.00 87.38 316 VAL A CA 1
ATOM 2336 C C . VAL A 1 316 ? -8.577 18.873 -3.846 1.00 87.38 316 VAL A C 1
ATOM 2338 O O . VAL A 1 316 ? -9.274 18.550 -2.887 1.00 87.38 316 VAL A O 1
ATOM 2341 N N . GLY A 1 317 ? -9.004 19.699 -4.802 1.00 90.19 317 GLY A N 1
ATOM 2342 C CA . GLY A 1 317 ? -10.308 20.356 -4.795 1.00 90.19 317 GLY A CA 1
ATOM 2343 C C . GLY A 1 317 ? -10.382 21.615 -3.910 1.00 90.19 317 GLY A C 1
ATOM 2344 O O . GLY A 1 317 ? -9.597 21.779 -2.969 1.00 90.19 317 GLY A O 1
ATOM 2345 N N . PRO A 1 318 ? -11.336 22.522 -4.195 1.00 90.50 318 PRO A N 1
ATOM 2346 C CA . PRO A 1 318 ? -11.478 23.806 -3.502 1.00 90.50 318 PRO A CA 1
ATOM 2347 C C . PRO A 1 318 ? -11.871 23.659 -2.023 1.00 90.50 318 PRO A C 1
ATOM 2349 O O . PRO A 1 318 ? -11.328 24.365 -1.173 1.00 90.50 318 PRO A O 1
ATOM 2352 N N . ASP A 1 319 ? -12.734 22.697 -1.685 1.00 89.69 319 ASP A N 1
ATOM 2353 C CA . ASP A 1 319 ? -13.198 22.483 -0.305 1.00 89.69 319 ASP A CA 1
ATOM 2354 C C . ASP A 1 319 ? -12.056 22.078 0.627 1.00 89.69 319 ASP A C 1
ATOM 2356 O O . ASP A 1 319 ? -11.947 22.556 1.760 1.00 89.69 319 ASP A O 1
ATOM 2360 N N . ARG A 1 320 ? -11.137 21.245 0.124 1.00 89.81 320 ARG A N 1
ATOM 2361 C CA . ARG A 1 320 ? -9.950 20.853 0.880 1.00 89.81 320 ARG A CA 1
ATOM 2362 C C . ARG A 1 320 ? -9.013 22.034 1.104 1.00 89.81 320 ARG A C 1
ATOM 2364 O O . ARG A 1 320 ? -8.432 22.139 2.182 1.00 89.81 320 ARG A O 1
ATOM 2371 N N . ILE A 1 321 ? -8.863 22.920 0.120 1.00 93.62 321 ILE A N 1
ATOM 2372 C CA . ILE A 1 321 ? -8.047 24.134 0.262 1.00 93.62 321 ILE A CA 1
ATOM 2373 C C . ILE A 1 321 ? -8.665 25.050 1.317 1.00 93.62 321 ILE A C 1
ATOM 2375 O O . ILE A 1 321 ? -7.956 25.479 2.225 1.00 93.62 321 ILE A O 1
ATOM 2379 N N . ARG A 1 322 ? -9.986 25.271 1.274 1.00 94.75 322 ARG A N 1
ATOM 2380 C CA . ARG A 1 322 ? -10.702 26.040 2.301 1.00 94.75 322 ARG A CA 1
ATOM 2381 C C . ARG A 1 322 ? -10.475 25.461 3.693 1.00 94.75 322 ARG A C 1
ATOM 2383 O O . ARG A 1 322 ? -10.151 26.203 4.619 1.00 94.75 322 ARG A O 1
ATOM 2390 N N . GLN A 1 323 ? -10.601 24.145 3.843 1.00 91.44 323 GLN A N 1
ATOM 2391 C CA . GLN A 1 323 ? -10.348 23.468 5.112 1.00 91.44 323 GLN A CA 1
ATOM 2392 C C . GLN A 1 323 ? -8.914 23.705 5.607 1.00 91.44 323 GLN A C 1
ATOM 2394 O O . GLN A 1 323 ? -8.710 24.054 6.763 1.00 91.44 323 GLN A O 1
ATOM 2399 N N . VAL A 1 324 ? -7.913 23.548 4.739 1.00 92.12 324 VAL A N 1
ATOM 2400 C CA . VAL A 1 324 ? -6.501 23.714 5.112 1.00 92.12 324 VAL A CA 1
ATOM 2401 C C . VAL A 1 324 ? -6.169 25.167 5.468 1.00 92.12 324 VAL A C 1
ATOM 2403 O O . VAL A 1 324 ? -5.460 25.400 6.440 1.00 92.12 324 VAL A O 1
ATOM 2406 N N . VAL A 1 325 ? -6.709 26.151 4.745 1.00 94.31 325 VAL A N 1
ATOM 2407 C CA . VAL A 1 325 ? -6.491 27.579 5.046 1.00 94.31 325 VAL A CA 1
ATOM 2408 C C . VAL A 1 325 ? -7.163 27.976 6.365 1.00 94.31 325 VAL A C 1
ATOM 2410 O O . VAL A 1 325 ? -6.594 28.733 7.149 1.00 94.31 325 VAL A O 1
ATOM 2413 N N . THR A 1 326 ? -8.348 27.436 6.655 1.00 93.38 326 THR A N 1
ATOM 2414 C CA . THR A 1 326 ? -9.085 27.739 7.894 1.00 93.38 326 THR A CA 1
ATOM 2415 C C . THR A 1 326 ? -8.548 27.006 9.118 1.00 93.38 326 THR A C 1
ATOM 2417 O O . THR A 1 326 ? -8.509 27.593 10.192 1.00 93.38 326 THR A O 1
ATOM 2420 N N . GLN A 1 327 ? -8.123 25.750 8.992 1.00 89.94 327 GLN A N 1
ATOM 2421 C CA . GLN A 1 327 ? -7.705 24.924 10.133 1.00 89.94 327 GLN A CA 1
ATOM 2422 C C . GLN A 1 327 ? -6.183 24.897 10.329 1.00 89.94 327 GLN A C 1
ATOM 2424 O O . GLN A 1 327 ? -5.712 24.600 11.425 1.00 89.94 327 GLN A O 1
ATOM 2429 N N . GLY A 1 328 ? -5.409 25.236 9.297 1.00 89.38 328 GLY A N 1
ATOM 2430 C CA . GLY A 1 328 ? -3.963 25.039 9.286 1.00 89.38 328 GLY A CA 1
ATOM 2431 C C . GLY A 1 328 ? -3.569 23.556 9.261 1.00 89.38 328 GLY A C 1
ATOM 2432 O O . GLY A 1 328 ? -4.401 22.652 9.176 1.00 89.38 328 GLY A O 1
ATOM 2433 N N . ILE A 1 329 ? -2.263 23.300 9.327 1.00 86.38 329 ILE A N 1
ATOM 2434 C CA . ILE A 1 329 ? -1.665 21.967 9.469 1.00 86.38 329 ILE A CA 1
ATOM 2435 C C . ILE A 1 329 ? -0.647 22.040 10.619 1.00 86.38 329 ILE A C 1
ATOM 2437 O O . ILE A 1 329 ? 0.546 22.244 10.374 1.00 86.38 329 ILE A O 1
ATOM 2441 N N . PRO A 1 330 ? -1.094 21.883 11.880 1.00 74.06 330 PRO A N 1
ATOM 2442 C CA . PRO A 1 330 ? -0.222 21.989 13.053 1.00 74.06 330 PRO A CA 1
ATOM 2443 C C . PRO A 1 330 ? 0.728 20.792 13.210 1.00 74.06 330 PRO A C 1
ATOM 2445 O O . PRO A 1 330 ? 1.654 20.837 14.011 1.00 74.06 330 PRO A O 1
ATOM 2448 N N . THR A 1 331 ? 0.522 19.718 12.446 1.00 69.38 331 THR A N 1
ATOM 2449 C CA . THR A 1 331 ? 1.321 18.483 12.499 1.00 69.38 331 THR A CA 1
ATOM 2450 C C . THR A 1 331 ? 2.426 18.415 11.438 1.00 69.38 331 THR A C 1
ATOM 2452 O O . THR A 1 331 ? 3.121 17.407 11.341 1.00 69.38 331 THR A O 1
ATOM 2455 N N . GLY A 1 332 ? 2.588 19.454 10.610 1.00 63.78 332 GLY A N 1
ATOM 2456 C CA . GLY A 1 332 ? 3.670 19.525 9.624 1.00 63.78 332 GLY A CA 1
ATOM 2457 C C . GLY A 1 332 ? 5.021 19.861 10.263 1.00 63.78 332 GLY A C 1
ATOM 2458 O O . GLY A 1 332 ? 5.065 20.576 11.260 1.00 63.78 332 GLY A O 1
ATOM 2459 N N . LYS A 1 333 ? 6.129 19.403 9.654 1.00 65.62 333 LYS A N 1
ATOM 2460 C CA . LYS A 1 333 ? 7.501 19.780 10.066 1.00 65.62 333 LYS A CA 1
ATOM 2461 C C . LYS A 1 333 ? 7.697 21.299 10.100 1.00 65.62 333 LYS A C 1
ATOM 2463 O O . LYS A 1 333 ? 8.327 21.821 11.009 1.00 65.62 333 LYS A O 1
ATOM 2468 N N . ILE A 1 334 ? 7.135 21.988 9.105 1.00 76.62 334 ILE A N 1
ATOM 2469 C CA . ILE A 1 334 ? 6.873 23.426 9.149 1.00 76.62 334 ILE A CA 1
ATOM 2470 C C . ILE A 1 334 ? 5.361 23.564 9.272 1.00 76.62 334 ILE A C 1
ATOM 2472 O O . ILE A 1 334 ? 4.619 23.172 8.367 1.00 76.62 334 ILE A O 1
ATOM 2476 N N . GLN A 1 335 ? 4.910 24.050 10.424 1.00 81.94 335 GLN A N 1
ATOM 2477 C CA . GLN A 1 335 ? 3.490 24.180 10.716 1.00 81.94 335 GLN A CA 1
ATOM 2478 C C . GLN A 1 335 ? 2.869 25.224 9.791 1.00 81.94 335 GLN A C 1
ATOM 2480 O O . GLN A 1 335 ? 3.323 26.367 9.735 1.00 81.94 335 GLN A O 1
ATOM 2485 N N . MET A 1 336 ? 1.810 24.838 9.079 1.00 90.81 336 MET A N 1
ATOM 2486 C CA . MET A 1 336 ? 0.977 25.808 8.377 1.00 90.81 336 MET A CA 1
ATOM 2487 C C . MET A 1 336 ? -0.019 26.378 9.395 1.00 90.81 336 MET A C 1
ATOM 2489 O O . MET A 1 336 ? -0.831 25.609 9.915 1.00 90.81 336 MET A O 1
ATOM 2493 N N . PRO A 1 337 ? 0.023 27.681 9.717 1.00 90.69 337 PRO A N 1
ATOM 2494 C CA . PRO A 1 337 ? -0.906 28.262 10.675 1.00 90.69 337 PRO A CA 1
ATOM 2495 C C . PRO A 1 337 ? -2.333 28.293 10.111 1.00 90.69 337 PRO A C 1
ATOM 2497 O O . PRO A 1 337 ? -2.546 28.237 8.899 1.00 90.69 337 PRO A O 1
ATOM 2500 N N . SER A 1 338 ? -3.317 28.401 11.003 1.00 91.81 338 SER A N 1
ATOM 2501 C CA . SER A 1 338 ? -4.687 28.742 10.618 1.00 91.81 338 SER A CA 1
ATOM 2502 C C . SER A 1 338 ? -4.765 30.215 10.206 1.00 91.81 338 SER A C 1
ATOM 2504 O O . SER A 1 338 ? -4.188 31.087 10.858 1.00 91.81 338 SER A O 1
ATOM 2506 N N . PHE A 1 339 ? -5.517 30.496 9.142 1.00 93.75 339 PHE A N 1
ATOM 2507 C CA . PHE A 1 339 ? -5.791 31.850 8.661 1.00 93.75 339 PHE A CA 1
ATOM 2508 C C . PHE A 1 339 ? -7.243 32.286 8.895 1.00 93.75 339 PHE A C 1
ATOM 2510 O O . PHE A 1 339 ? -7.624 33.365 8.448 1.00 93.75 339 PHE A O 1
ATOM 2517 N N . SER A 1 340 ? -8.052 31.509 9.625 1.00 90.19 340 SER A N 1
ATOM 2518 C CA . SER A 1 340 ? -9.467 31.840 9.868 1.00 90.19 340 SER A CA 1
ATOM 2519 C C . SER A 1 340 ? -9.665 33.146 10.644 1.00 90.19 340 SER A C 1
ATOM 2521 O O . SER A 1 340 ? -10.704 33.779 10.517 1.00 90.19 340 SER A O 1
ATOM 2523 N N . ALA A 1 341 ? -8.670 33.561 11.432 1.00 90.69 341 ALA A N 1
ATOM 2524 C CA . ALA A 1 341 ? -8.696 34.828 12.161 1.00 90.69 341 ALA A CA 1
ATOM 2525 C C . ALA A 1 341 ? -8.304 36.043 11.296 1.00 90.69 341 ALA A C 1
ATOM 2527 O O . ALA A 1 341 ? -8.526 37.176 11.710 1.00 90.69 341 ALA A O 1
ATOM 2528 N N . LYS A 1 342 ? -7.682 35.819 10.129 1.00 90.31 342 LYS A N 1
ATOM 2529 C CA . LYS A 1 342 ? -7.127 36.879 9.266 1.00 90.31 342 LYS A CA 1
ATOM 2530 C C . LYS A 1 342 ? -7.832 37.009 7.919 1.00 90.31 342 LYS A C 1
ATOM 2532 O O . LYS A 1 342 ? -7.738 38.068 7.311 1.00 90.31 342 LYS A O 1
ATOM 2537 N N . LEU A 1 343 ? -8.489 35.952 7.445 1.00 94.12 343 LEU A N 1
ATOM 2538 C CA . LEU A 1 343 ? -9.133 35.900 6.135 1.00 94.12 343 LEU A CA 1
ATOM 2539 C C . LEU A 1 343 ? -10.627 35.623 6.288 1.00 94.12 343 LEU A C 1
ATOM 2541 O O . LEU A 1 343 ? -11.021 34.690 6.991 1.00 94.12 343 LEU A O 1
ATOM 2545 N N . SER A 1 344 ? -11.454 36.406 5.597 1.00 94.69 344 SER A N 1
ATOM 2546 C CA . SER A 1 344 ? -12.890 36.148 5.491 1.00 94.69 344 SER A CA 1
ATOM 2547 C C . SER A 1 344 ? -13.174 34.969 4.550 1.00 94.69 344 SER A C 1
ATOM 2549 O O . SER A 1 344 ? -12.316 34.540 3.776 1.00 94.69 344 SER A O 1
ATOM 2551 N N . SER A 1 345 ? -14.403 34.443 4.569 1.00 89.75 345 SER A N 1
ATOM 2552 C CA . SER A 1 345 ? -14.816 33.394 3.624 1.00 89.75 345 SER A CA 1
ATOM 2553 C C . SER A 1 345 ? -14.632 33.823 2.166 1.00 89.75 345 SER A C 1
ATOM 2555 O O . SER A 1 345 ? -14.176 33.010 1.364 1.00 89.75 345 SER A O 1
ATOM 2557 N N . THR A 1 346 ? -14.911 35.095 1.864 1.00 92.75 346 THR A N 1
ATOM 2558 C CA . THR A 1 346 ? -14.758 35.708 0.538 1.00 92.75 346 THR A CA 1
ATOM 2559 C C . THR A 1 346 ? -13.291 35.805 0.118 1.00 92.75 346 THR A C 1
ATOM 2561 O O . THR A 1 346 ? -12.953 35.484 -1.018 1.00 92.75 346 THR A O 1
ATOM 2564 N N . ASP A 1 347 ? -12.387 36.160 1.037 1.00 92.75 347 ASP A N 1
ATOM 2565 C CA . ASP A 1 347 ? -10.947 36.205 0.737 1.00 92.75 347 ASP A CA 1
ATOM 2566 C C . ASP A 1 347 ? -10.400 34.818 0.393 1.00 92.75 347 ASP A C 1
ATOM 2568 O O . ASP A 1 347 ? -9.528 34.674 -0.467 1.00 92.75 347 ASP A O 1
ATOM 2572 N N . ILE A 1 348 ? -10.931 33.785 1.052 1.00 94.00 348 ILE A N 1
ATOM 2573 C CA . ILE A 1 348 ? -10.571 32.393 0.782 1.00 94.00 348 ILE A CA 1
ATOM 2574 C C . ILE A 1 348 ? -11.114 31.948 -0.581 1.00 94.00 348 ILE A C 1
ATOM 2576 O O . ILE A 1 348 ? -10.418 31.232 -1.297 1.00 94.00 348 ILE A O 1
ATOM 2580 N N . ASP A 1 349 ? -12.305 32.396 -0.980 1.00 93.62 349 ASP A N 1
ATOM 2581 C CA . ASP A 1 349 ? -12.849 32.144 -2.320 1.00 93.62 349 ASP A CA 1
ATOM 2582 C C . ASP A 1 349 ? -11.998 32.777 -3.424 1.00 93.62 349 ASP A C 1
ATOM 2584 O O . ASP A 1 349 ? -11.626 32.105 -4.389 1.00 93.62 349 ASP A O 1
ATOM 2588 N N . HIS A 1 350 ? -11.600 34.037 -3.246 1.00 94.75 350 HIS A N 1
ATOM 2589 C CA . HIS A 1 350 ? -10.683 34.719 -4.159 1.00 94.75 350 HIS A CA 1
ATOM 2590 C C . HIS A 1 350 ? -9.319 34.015 -4.215 1.00 94.75 350 HIS A C 1
ATOM 2592 O O . HIS A 1 350 ? -8.761 33.796 -5.292 1.00 94.75 350 HIS A O 1
ATOM 2598 N N . LEU A 1 351 ? -8.790 33.591 -3.063 1.00 95.56 351 LEU A N 1
ATOM 2599 C CA . LEU A 1 351 ? -7.546 32.827 -2.984 1.00 95.56 351 LEU A CA 1
ATOM 2600 C C . LEU A 1 351 ? -7.643 31.503 -3.754 1.00 95.56 351 LEU A C 1
ATOM 2602 O O . LEU A 1 351 ? -6.734 31.174 -4.513 1.00 95.56 351 LEU A O 1
ATOM 2606 N N . ILE A 1 352 ? -8.737 30.753 -3.597 1.00 94.81 352 ILE A N 1
ATOM 2607 C CA . ILE A 1 352 ? -8.981 29.505 -4.334 1.00 94.81 352 ILE A CA 1
ATOM 2608 C C . ILE A 1 352 ? -9.074 29.780 -5.840 1.00 94.81 352 ILE A C 1
ATOM 2610 O O . ILE A 1 352 ? -8.474 29.042 -6.622 1.00 94.81 352 ILE A O 1
ATOM 2614 N N . ALA A 1 353 ? -9.752 30.856 -6.248 1.00 94.12 353 ALA A N 1
ATOM 2615 C CA . ALA A 1 353 ? -9.822 31.273 -7.647 1.00 94.12 353 ALA A CA 1
ATOM 2616 C C . ALA A 1 353 ? -8.429 31.558 -8.237 1.00 94.12 353 ALA A C 1
ATOM 2618 O O . ALA A 1 353 ? -8.115 31.079 -9.326 1.00 94.12 353 ALA A O 1
ATOM 2619 N N . TYR A 1 354 ? -7.561 32.261 -7.501 1.00 95.31 354 TYR A N 1
ATOM 2620 C CA . TYR A 1 354 ? -6.173 32.505 -7.910 1.00 95.31 354 TYR A CA 1
ATOM 2621 C C . TYR A 1 354 ? -5.318 31.228 -7.933 1.00 95.31 354 TYR A C 1
ATOM 2623 O O . TYR A 1 354 ? -4.527 31.014 -8.847 1.00 95.31 354 TYR A O 1
ATOM 2631 N N . LEU A 1 355 ? -5.470 30.335 -6.956 1.00 94.06 355 LEU A N 1
ATOM 2632 C CA . LEU A 1 355 ? -4.768 29.046 -6.953 1.00 94.06 355 LEU A CA 1
ATOM 2633 C C . LEU A 1 355 ? -5.235 28.111 -8.081 1.00 94.06 355 LEU A C 1
ATOM 2635 O O . LEU A 1 355 ? -4.533 27.152 -8.406 1.00 94.06 355 LEU A O 1
ATOM 2639 N N . GLY A 1 356 ? -6.404 28.383 -8.661 1.00 89.94 356 GLY A N 1
ATOM 2640 C CA . GLY A 1 356 ? -6.956 27.675 -9.810 1.00 89.94 356 GLY A CA 1
ATOM 2641 C C . GLY A 1 356 ? -6.407 28.145 -11.157 1.00 89.94 356 GLY A C 1
ATOM 2642 O O . GLY A 1 356 ? -6.673 27.489 -12.160 1.00 89.94 356 GLY A O 1
ATOM 2643 N N . THR A 1 357 ? -5.646 29.245 -11.204 1.00 87.12 357 THR A N 1
ATOM 2644 C CA . THR A 1 357 ? -4.966 29.673 -12.434 1.00 87.12 357 THR A CA 1
ATOM 2645 C C . THR A 1 357 ? -3.705 28.840 -12.654 1.00 87.12 357 THR A C 1
ATOM 2647 O O . THR A 1 357 ? -2.915 28.681 -11.716 1.00 87.12 357 THR A O 1
ATOM 2650 N N . GLU A 1 358 ? -3.499 28.330 -13.871 1.00 63.03 358 GLU A N 1
ATOM 2651 C CA . GLU A 1 358 ? -2.287 27.570 -14.231 1.00 63.03 358 GLU A CA 1
ATOM 2652 C C . GLU A 1 358 ? -1.000 28.370 -13.994 1.00 63.03 358 GLU A C 1
ATOM 2654 O O . GLU A 1 358 ? -0.978 29.590 -14.283 1.00 63.03 358 GLU A O 1
#

Secondary structure (DSSP, 8-state):
--HHHHHHHHHHHHHHHHHHHHHHHHT---TTTS-SS--TT-B-SSSTT-BSSPPPPTT---TT-----HHHHHSEETTEE--S-SS---HHHHHHHHHHHHHHTHHHH-TTSSS--HHHHTTPPPPP-TTSHHHHHS-HHHHHHHHHH-BTTBPP-TTTS-HHHHHHHHHHHHHHHHHTS--GGGSPTT-----HHHHHHHTT--TTTTS--PPPTTSS--S---PPP--------------PPPP---PPPP------------S-----PPPPHHHHHHHHHHHHHHTHHHH-TTS--BTTTB---TTHHHHH-HHHHHHHHHH-BTTSSSPBPP-TTT--HHHHHHHHHHHT--

Radius of gyration: 32.05 Å; Cα contacts (8 Å, |Δi|>4): 323; chains: 1; bounding box: 115×70×64 Å

Sequence (358 aa):
MQGASFKVQGARLILSATLASVAVLTGCRQDMHDQPKMFPQRSTTIFADGRSARPQVTNTVARGQLHEDSYFYTGLVDGKEADGMPFPATLDVLKRGQERFNVYCTPCHSRVGNGAGEIVERGYRLAGNFHTERLRNAPLGHFFSVMTNGYGAMPDYSAQIAPADRWAIASYIRALQLSQNAKSSDVPAGVEVKPLSKLAEEQGMPVGFAGDWSVPNTTGPAAPEVAKPVESATPTPTTTPGVAPATSENQKATTPAVTKEAAPATAKTAALTKPKSEDIAAGKATYMANCSVCHQAARTGLPPNIPSLVGIVGRVGPDRIRQVVTQGIPTGKIQMPSFSAKLSSTDIDHLIAYLGTE

Solvent-accessible surface area (backbone atoms only — not comparable to full-atom values): 22343 Å² total; per-residue (Å²): 141,68,76,67,58,58,58,54,51,55,54,50,53,52,51,53,54,50,53,53,51,52,55,60,60,67,67,71,72,64,84,71,81,70,57,102,67,88,57,92,81,36,73,39,87,89,42,97,83,32,53,60,69,69,82,79,65,85,95,65,72,55,91,94,55,76,62,82,57,49,43,66,74,50,24,31,55,98,87,37,66,37,69,68,72,96,59,84,89,41,72,67,41,36,51,50,5,45,54,52,32,65,72,73,42,21,55,37,22,21,93,75,32,66,8,71,4,66,51,23,76,75,51,45,78,78,39,72,41,46,73,40,67,69,53,65,72,45,36,47,11,45,52,31,32,36,42,49,68,22,55,94,90,46,68,55,37,53,92,82,42,54,56,71,54,38,50,19,28,33,53,29,51,52,52,45,40,43,74,78,63,69,52,83,86,75,53,62,92,92,64,83,89,72,58,61,46,58,54,32,45,76,70,74,39,57,75,64,69,66,47,84,86,71,82,71,87,79,60,74,82,68,77,76,78,84,70,80,91,76,84,89,82,90,85,84,90,81,87,86,83,90,85,86,84,90,85,80,91,81,85,87,86,87,82,87,88,84,87,85,88,90,87,89,88,92,79,95,68,86,75,83,68,79,75,53,74,64,40,30,51,51,6,46,52,54,36,61,76,73,42,22,91,61,26,35,87,81,25,57,27,44,75,76,68,30,65,55,45,65,55,36,38,84,74,62,37,62,68,52,50,53,50,40,46,45,64,24,39,81,86,42,98,56,58,41,67,55,36,55,91,82,44,54,76,65,52,49,51,19,31,48,48,32,39,57,51,129

pLDDT: mean 79.65, std 23.18, range [23.34, 98.75]

Nearest PDB structures (foldseek):
  8x2j-assembly1_E  TM=9.416E-01  e=5.967E-14  Chloroflexus aurantiacus J-10-fl
  6lod-assembly1_E  TM=9.497E-01  e=3.678E-10  Roseiflexus castenholzii DSM 13941
  6f0k-assembly1_E  TM=8.402E-01  e=1.485E-11  Rhodothermus marinus DSM 4252
  6loe-assembly1_E  TM=9.382E-01  e=2.024E-09  Roseiflexus castenholzii DSM 13941
  2zoo-assembly1_A  TM=6.900E-01  e=2.951E-03  Pseudoalteromonas translucida TAC125

Foldseek 3Di:
DPVVVVVVVVVVVVVVVVVVVVVVVVPDDCPPVDDPDDDPAQFDPPDPVRGPDDDDDPPDADVVRPPPPCCLQQCDDPNHRAADQPDDLDPVLLVLLLVLCVVPPCQQQNSLRQRPHVVVVVLAPGDDRCLDPVNLPGHLSVQLNCCQPNDDPGHHCNVPAPSSSSSSNSVNSNVSNCVVVPDPVNDDPPDDDDDPLVVCVVVVHDSCPPPDDDDPCPPPDDPDDPDDDDDDDDDDDDDDDDDDDDDDDDDDDDDDDDDDDDDDDDDDDDDPDQDDPVLLVLLLVLCVVQPCVACNNQQPGDPPQGHRLQQVCVVPNLVVQVVCQQPWACPGPPTGDHCVVPDDPSSSVSNSSNSNDD